Protein AF-A0A956MGK9-F1 (afdb_monomer_lite)

Sequence (188 aa):
VQITEQNGNPMPGISTSVTYVSGSGWLTPSLSSTSGPATLTLNASAAGLTPNTYTANVAILVPGATNTPRDVTVVMVVLAPPTLAVDDASKTFSATVGSGTTSQTANLSNLGSGGPIGGLSASTAYTGGGVTGWLTTSLSSTSTPSVITFTVDPATAGLVSGATYTARVTISGTGVSAVTVDISFQAQ

Secondary structure (DSSP, 8-state):
-EE--SS----B--EEEEEESSSSS-EEEEES-SBSSEEEEEEE--TT--SEEEEEEEEEE-TT-TT-SEEEEEEEEEPPPP-EEES-SEEEEEE-TTPPPEEEEEEEEE-SSSS--B--EEEEEEEESS--SSEEEEES-SBSSEEEEEEE-TT-TT--TT-EEEEEEEEE-TTS--EEEEEEEEE-

Foldseek 3Di:
DWDADPPPDKFAQKDKDKDWPDDDDQWDWDWPHRIPRIDIDIHGDCPPPDFDKTKMWMFIAIPPDPPGRDIDIDIDGDKFPWEKDKPAQEDEAEDAQPDAKDKDKIWIATPIRDDKFAQKDKDKDWDDDPFPDQWDWDWPHRIPRIMIMIMGDSPGPPDDAQDKTKMKMWIDTPPYDIGIHIYIYHHD

pLDDT: mean 95.22, std 5.55, range [67.0, 98.81]

Radius of gyration: 29.64 Å; chains: 1; bounding box: 66×24×77 Å

Structure (mmCIF, N/CA/C/O backbone):
data_AF-A0A956MGK9-F1
#
_entry.id   AF-A0A956MGK9-F1
#
loop_
_atom_site.group_PDB
_atom_site.id
_atom_site.type_symbol
_atom_site.label_atom_id
_atom_site.label_alt_id
_atom_site.label_comp_id
_atom_site.label_asym_id
_atom_site.label_entity_id
_atom_site.label_seq_id
_atom_site.pdbx_PDB_ins_code
_atom_site.Cartn_x
_atom_site.Cartn_y
_atom_site.Cartn_z
_atom_site.occupancy
_atom_site.B_iso_or_equiv
_atom_site.auth_seq_id
_atom_site.auth_comp_id
_atom_site.auth_asym_id
_atom_site.auth_atom_id
_atom_site.pdbx_PDB_model_num
ATOM 1 N N . VAL A 1 1 ? 23.314 8.479 -24.566 1.00 87.12 1 VAL A N 1
ATOM 2 C CA . VAL A 1 1 ? 24.737 8.082 -24.685 1.00 87.12 1 VAL A CA 1
ATOM 3 C C . VAL A 1 1 ? 25.342 8.824 -25.867 1.00 87.12 1 VAL A C 1
ATOM 5 O O . VAL A 1 1 ? 24.752 8.782 -26.938 1.00 87.12 1 VAL A O 1
ATOM 8 N N . GLN A 1 2 ? 26.443 9.553 -25.673 1.00 86.31 2 GLN A N 1
ATOM 9 C CA . GLN A 1 2 ? 27.150 10.233 -26.768 1.00 86.31 2 GLN A CA 1
ATOM 10 C C . GLN A 1 2 ? 28.102 9.252 -27.462 1.00 86.31 2 GLN A C 1
ATOM 12 O O . GLN A 1 2 ? 28.783 8.486 -26.782 1.00 86.31 2 GLN A O 1
ATOM 17 N N . ILE A 1 3 ? 28.138 9.278 -28.792 1.00 84.56 3 ILE A N 1
ATOM 18 C CA . ILE A 1 3 ? 29.021 8.466 -29.631 1.00 84.56 3 ILE A CA 1
ATOM 19 C C . ILE A 1 3 ? 29.917 9.432 -30.404 1.00 84.56 3 ILE A C 1
ATOM 21 O O . ILE A 1 3 ? 29.452 10.165 -31.281 1.00 84.56 3 ILE A O 1
ATOM 25 N N . THR A 1 4 ? 31.197 9.451 -30.049 1.00 82.88 4 THR A N 1
ATOM 26 C CA . THR A 1 4 ? 32.194 10.366 -30.605 1.00 82.88 4 THR A CA 1
ATOM 27 C C . THR A 1 4 ? 33.378 9.602 -31.178 1.00 82.88 4 THR A C 1
ATOM 29 O O . THR A 1 4 ? 33.738 8.527 -30.701 1.00 82.88 4 THR A O 1
ATOM 32 N N . GLU A 1 5 ? 33.994 10.198 -32.194 1.00 77.50 5 GLU A N 1
ATOM 33 C CA . GLU A 1 5 ? 35.268 9.755 -32.752 1.00 77.50 5 GLU A CA 1
ATOM 34 C C . GLU A 1 5 ? 36.426 10.549 -32.150 1.00 77.50 5 GLU A C 1
ATOM 36 O O . GLU A 1 5 ? 36.289 11.740 -31.870 1.00 77.50 5 GLU A O 1
ATOM 41 N N . GLN A 1 6 ? 37.579 9.898 -31.979 1.00 72.00 6 GLN A N 1
ATOM 42 C CA . GLN A 1 6 ? 38.790 10.550 -31.456 1.00 72.00 6 GLN A CA 1
ATOM 43 C C . GLN A 1 6 ? 39.677 11.135 -32.566 1.00 72.00 6 GLN A C 1
ATOM 45 O O . GLN A 1 6 ? 40.443 12.057 -32.306 1.00 72.00 6 GLN A O 1
ATOM 50 N N . ASN A 1 7 ? 39.547 10.638 -33.805 1.00 71.00 7 ASN A N 1
ATOM 51 C CA . ASN A 1 7 ? 40.501 10.905 -34.892 1.00 71.00 7 ASN A CA 1
ATOM 52 C C . ASN A 1 7 ? 39.947 11.804 -36.016 1.00 71.00 7 ASN A C 1
ATOM 54 O O . ASN A 1 7 ? 40.613 11.989 -37.030 1.00 71.00 7 ASN A O 1
ATOM 58 N N . GLY A 1 8 ? 38.724 12.333 -35.876 1.00 67.00 8 GLY A N 1
ATOM 59 C CA . GLY A 1 8 ? 38.110 13.247 -36.855 1.00 67.00 8 GLY A CA 1
ATOM 60 C C . GLY A 1 8 ? 37.656 12.610 -38.179 1.00 67.00 8 GLY A C 1
ATOM 61 O O . GLY A 1 8 ? 37.180 13.325 -39.058 1.00 67.00 8 GLY A O 1
ATOM 62 N N . ASN A 1 9 ? 37.769 11.286 -38.327 1.00 74.06 9 ASN A N 1
ATOM 63 C CA . ASN A 1 9 ? 37.309 10.568 -39.515 1.00 74.06 9 ASN A CA 1
ATOM 64 C C . ASN A 1 9 ? 35.781 10.372 -39.507 1.00 74.06 9 ASN A C 1
ATOM 66 O O . ASN A 1 9 ? 35.191 10.211 -38.435 1.00 74.06 9 ASN A O 1
ATOM 70 N N . PRO A 1 10 ? 35.128 10.321 -40.685 1.00 74.12 10 PRO A N 1
ATOM 71 C CA . PRO A 1 10 ? 33.729 9.925 -40.779 1.00 74.12 10 PRO A CA 1
ATOM 72 C C . PRO A 1 10 ? 33.525 8.514 -40.213 1.00 74.12 10 PRO A C 1
ATOM 74 O O . PRO A 1 10 ? 34.226 7.582 -40.600 1.00 74.12 10 PRO A O 1
ATOM 77 N N . MET A 1 11 ? 32.521 8.359 -39.350 1.00 84.06 11 MET A N 1
ATOM 78 C CA . MET A 1 11 ? 32.132 7.086 -38.733 1.00 84.06 11 MET A CA 1
ATOM 79 C C . MET A 1 11 ? 30.726 6.687 -39.211 1.00 84.06 11 MET A C 1
ATOM 81 O O . MET A 1 11 ? 29.757 6.915 -38.481 1.00 84.06 11 MET A O 1
ATOM 85 N N . PRO A 1 12 ? 30.568 6.202 -40.459 1.00 88.25 12 PRO A N 1
ATOM 86 C CA . PRO A 1 12 ? 29.272 5.811 -41.003 1.00 88.25 12 PRO A CA 1
ATOM 87 C C . PRO A 1 12 ? 28.840 4.423 -40.514 1.00 88.25 12 PRO A C 1
ATOM 89 O O . PRO A 1 12 ? 29.660 3.579 -40.164 1.00 88.25 12 PRO A O 1
ATOM 92 N N . GLY A 1 13 ? 27.536 4.155 -40.569 1.00 90.44 13 GLY A N 1
ATOM 93 C CA . GLY A 1 13 ? 26.984 2.821 -40.323 1.00 90.44 13 GLY A CA 1
ATOM 94 C C . GLY A 1 13 ? 26.802 2.474 -38.846 1.00 90.44 13 GLY A C 1
ATOM 95 O O . GLY A 1 13 ? 26.758 1.292 -38.506 1.00 90.44 13 GLY A O 1
ATOM 96 N N . ILE A 1 14 ? 26.678 3.481 -37.973 1.00 94.00 14 ILE A N 1
ATOM 97 C CA . ILE A 1 14 ? 26.312 3.251 -36.573 1.00 94.00 14 ILE A CA 1
ATOM 98 C C . ILE A 1 14 ? 24.960 2.538 -36.543 1.00 94.00 14 ILE A C 1
ATOM 100 O O . ILE A 1 14 ? 23.980 3.019 -37.115 1.00 94.00 14 ILE A O 1
ATOM 104 N N . SER A 1 15 ? 24.902 1.410 -35.847 1.00 94.88 15 SER A N 1
ATOM 105 C CA . SER A 1 15 ? 23.671 0.656 -35.632 1.00 94.88 15 SER A CA 1
ATOM 106 C C . SER A 1 15 ? 23.567 0.196 -34.184 1.00 94.88 15 SER A C 1
ATOM 108 O O . SER A 1 15 ? 24.557 0.157 -33.449 1.00 94.88 15 SER A O 1
ATOM 110 N N . THR A 1 16 ? 22.346 -0.117 -33.757 1.00 96.44 16 THR A N 1
ATOM 111 C CA . THR A 1 16 ? 22.083 -0.630 -32.412 1.00 96.44 16 THR A CA 1
ATOM 112 C C . THR A 1 16 ? 21.196 -1.856 -32.452 1.00 96.44 16 THR A C 1
ATOM 114 O O . THR A 1 16 ? 20.201 -1.867 -33.176 1.00 96.44 16 THR A O 1
ATOM 117 N N . SER A 1 17 ? 21.495 -2.836 -31.608 1.00 96.12 17 SER A N 1
ATOM 118 C CA . SER A 1 17 ? 20.629 -3.990 -31.362 1.00 96.12 17 SER A CA 1
ATOM 119 C C . SER A 1 17 ? 20.361 -4.146 -29.871 1.00 96.12 17 SER A C 1
ATOM 121 O O . SER A 1 17 ? 21.259 -3.940 -29.056 1.00 96.12 17 SER A O 1
ATOM 123 N N . VAL A 1 18 ? 19.133 -4.526 -29.518 1.00 97.88 18 VAL A N 1
ATOM 124 C CA . VAL A 1 18 ? 18.747 -4.816 -28.132 1.00 97.88 18 VAL A CA 1
ATOM 125 C C . VAL A 1 18 ? 18.720 -6.321 -27.920 1.00 97.88 18 VAL A C 1
ATOM 127 O O . VAL A 1 18 ? 18.009 -7.032 -28.628 1.00 97.88 18 VAL A O 1
ATOM 130 N N . THR A 1 19 ? 19.426 -6.785 -26.896 1.00 97.75 19 THR A N 1
ATOM 131 C CA . THR A 1 19 ? 19.324 -8.148 -26.376 1.00 97.75 19 THR A CA 1
ATOM 132 C C . THR A 1 19 ? 18.663 -8.089 -25.008 1.00 97.75 19 THR A C 1
ATOM 134 O O . THR A 1 19 ? 19.225 -7.538 -24.060 1.00 97.75 19 THR A O 1
ATOM 137 N N . TYR A 1 20 ? 17.460 -8.643 -24.894 1.00 97.62 20 TYR A N 1
ATOM 138 C CA . TYR A 1 20 ? 16.737 -8.697 -23.627 1.00 97.62 20 TYR A CA 1
ATOM 139 C C . TYR A 1 20 ? 17.251 -9.853 -22.770 1.00 97.62 20 TYR A C 1
ATOM 141 O O . TYR A 1 20 ? 17.258 -11.000 -23.208 1.00 97.62 20 TYR A O 1
ATOM 149 N N . VAL A 1 21 ? 17.665 -9.542 -21.543 1.00 97.56 21 VAL A N 1
ATOM 150 C CA . VAL A 1 21 ? 17.979 -10.544 -20.514 1.00 97.56 21 VAL A CA 1
ATOM 151 C C . VAL A 1 21 ? 16.692 -10.958 -19.798 1.00 97.56 21 VAL A C 1
ATOM 153 O O . VAL A 1 21 ? 16.506 -12.131 -19.488 1.00 97.56 21 VAL A O 1
ATOM 156 N N . SER A 1 22 ? 15.777 -10.008 -19.575 1.00 96.31 22 SER A N 1
ATOM 157 C CA . SER A 1 22 ? 14.432 -10.269 -19.056 1.00 96.31 22 SER A CA 1
ATOM 158 C C . SER A 1 22 ? 13.369 -9.375 -19.709 1.00 96.31 22 SER A C 1
ATOM 160 O O . SER A 1 22 ? 13.591 -8.197 -20.015 1.00 96.31 22 SER A O 1
ATOM 162 N N . GLY A 1 23 ? 12.185 -9.961 -19.919 1.00 94.69 23 GLY A N 1
ATOM 163 C CA . GLY A 1 23 ? 11.090 -9.347 -20.673 1.00 94.69 23 GLY A CA 1
ATOM 164 C C . GLY A 1 23 ? 11.409 -9.174 -22.160 1.00 94.69 23 GLY A C 1
ATOM 165 O O . GLY A 1 23 ? 12.336 -9.777 -22.691 1.00 94.69 23 GLY A O 1
ATOM 166 N N . SER A 1 24 ? 10.619 -8.349 -22.842 1.00 96.12 24 SER A N 1
ATOM 167 C CA . SER A 1 24 ? 10.816 -8.011 -24.254 1.00 96.12 24 SER A CA 1
ATOM 168 C C . SER A 1 24 ? 10.056 -6.736 -24.610 1.00 96.12 24 SER A C 1
ATOM 170 O O . SER A 1 24 ? 9.035 -6.443 -23.993 1.00 96.12 24 SER A O 1
ATOM 172 N N . GLY A 1 25 ? 10.522 -5.999 -25.618 1.00 95.44 25 GLY A N 1
ATOM 173 C CA . GLY A 1 25 ? 9.799 -4.865 -26.214 1.00 95.44 25 GLY A CA 1
ATOM 174 C C . GLY A 1 25 ? 9.702 -3.598 -25.355 1.00 95.44 25 GLY A C 1
ATOM 175 O O . GLY A 1 25 ? 9.164 -2.597 -25.815 1.00 95.44 25 GLY A O 1
ATOM 176 N N . TRP A 1 26 ? 10.234 -3.610 -24.133 1.00 97.81 26 TRP A N 1
ATOM 177 C CA . TRP A 1 26 ? 10.148 -2.477 -23.212 1.00 97.81 26 TRP A CA 1
ATOM 178 C C . TRP A 1 26 ? 11.196 -1.394 -23.461 1.00 97.81 26 TRP A C 1
ATOM 180 O O . TRP A 1 26 ? 11.084 -0.319 -22.882 1.00 97.81 26 TRP A O 1
ATOM 190 N N . LEU A 1 27 ? 12.202 -1.647 -24.305 1.00 98.38 27 LEU A N 1
ATOM 191 C CA . LEU A 1 27 ? 13.293 -0.720 -24.593 1.00 98.38 27 LEU A CA 1
ATOM 192 C C . LEU A 1 27 ? 13.401 -0.440 -26.093 1.00 98.38 27 LEU A C 1
ATOM 194 O O . LEU A 1 27 ? 13.611 -1.346 -26.896 1.00 98.38 27 LEU A O 1
ATOM 198 N N . THR A 1 28 ? 13.333 0.836 -26.462 1.00 97.25 28 THR A N 1
ATOM 199 C CA . THR A 1 28 ? 13.501 1.296 -27.845 1.00 97.25 28 THR A CA 1
ATOM 200 C C . THR A 1 28 ? 14.698 2.249 -27.949 1.00 97.25 28 THR A C 1
ATOM 202 O O . THR A 1 28 ? 14.614 3.392 -27.480 1.00 97.25 28 THR A O 1
ATOM 205 N N . PRO A 1 29 ? 15.827 1.814 -28.540 1.00 96.81 29 PRO A N 1
ATOM 206 C CA . PRO A 1 29 ? 16.945 2.692 -28.860 1.00 96.81 29 PRO A CA 1
ATOM 207 C C . PRO A 1 29 ? 16.645 3.531 -30.107 1.00 96.81 29 PRO A C 1
ATOM 209 O O . PRO A 1 29 ? 15.986 3.081 -31.040 1.00 96.81 29 PRO A O 1
ATOM 212 N N . SER A 1 30 ? 17.166 4.752 -30.137 1.00 96.38 30 SER A N 1
ATOM 213 C CA . SER A 1 30 ? 17.093 5.652 -31.290 1.00 96.38 30 SER A CA 1
ATOM 214 C C . SER A 1 30 ? 18.400 6.421 -31.430 1.00 96.38 30 SER A C 1
ATOM 216 O O . SER A 1 30 ? 18.945 6.914 -30.443 1.00 96.38 30 SER A O 1
ATOM 218 N N . LEU A 1 31 ? 18.921 6.504 -32.651 1.00 95.62 31 LEU A N 1
ATOM 219 C CA . LEU A 1 31 ? 20.121 7.270 -32.967 1.00 95.62 31 LEU A CA 1
ATOM 220 C C . LEU A 1 31 ? 19.723 8.608 -33.590 1.00 95.62 31 LEU A C 1
ATOM 222 O O . LEU A 1 31 ? 18.863 8.648 -34.466 1.00 95.62 31 LEU A O 1
ATOM 226 N N . SER A 1 32 ? 20.382 9.694 -33.187 1.00 95.25 32 SER A N 1
ATOM 227 C CA . SER A 1 32 ? 20.203 11.008 -33.823 1.00 95.25 32 SER A CA 1
ATOM 228 C C . SER A 1 32 ? 20.738 11.052 -35.260 1.00 95.25 32 SER A C 1
ATOM 230 O O . SER A 1 32 ? 20.363 11.925 -36.033 1.00 95.25 32 SER A O 1
ATOM 232 N N . SER A 1 33 ? 21.660 10.146 -35.593 1.00 91.25 33 SER A N 1
ATOM 233 C CA . SER A 1 33 ? 22.315 9.996 -36.893 1.00 91.25 33 SER A CA 1
ATOM 234 C C . SER A 1 33 ? 22.946 8.602 -36.971 1.00 91.25 33 SER A C 1
ATOM 236 O O . SER A 1 33 ? 23.405 8.076 -35.958 1.00 91.25 33 SER A O 1
ATOM 238 N N . THR A 1 34 ? 23.020 8.014 -38.166 1.00 92.06 34 THR A N 1
ATOM 239 C CA . THR A 1 34 ? 23.784 6.777 -38.430 1.00 92.06 34 THR A CA 1
ATOM 240 C C . THR A 1 34 ? 25.254 7.048 -38.772 1.00 92.06 34 THR A C 1
ATOM 242 O O . THR A 1 34 ? 25.983 6.124 -39.128 1.00 92.06 34 THR A O 1
ATOM 245 N N . SER A 1 35 ? 25.685 8.308 -38.677 1.00 90.00 35 SER A N 1
ATOM 246 C CA . SER A 1 35 ? 27.063 8.763 -38.873 1.00 90.00 35 SER A CA 1
ATOM 247 C C . SER A 1 35 ? 27.521 9.623 -37.697 1.00 90.00 35 SER A C 1
ATOM 249 O O . SER A 1 35 ? 26.767 10.478 -37.228 1.00 90.00 35 SER A O 1
ATOM 251 N N . GLY A 1 36 ? 28.747 9.394 -37.225 1.00 85.88 36 GLY A N 1
ATOM 252 C CA . GLY A 1 36 ? 29.313 10.090 -36.069 1.00 85.88 36 GLY A CA 1
ATOM 253 C C . GLY A 1 36 ? 29.684 11.556 -36.341 1.00 85.88 36 GLY A C 1
ATOM 254 O O . GLY A 1 36 ? 30.071 11.872 -37.467 1.00 85.88 36 GLY A O 1
ATOM 255 N N . PRO A 1 37 ? 29.634 12.435 -35.320 1.00 88.94 37 PRO A N 1
ATOM 256 C CA . PRO A 1 37 ? 29.168 12.168 -33.957 1.00 88.94 37 PRO A CA 1
ATOM 257 C C . PRO A 1 37 ? 27.642 11.986 -33.887 1.00 88.94 37 PRO A C 1
ATOM 259 O O . PRO A 1 37 ? 26.887 12.666 -34.579 1.00 88.94 37 PRO A O 1
ATOM 262 N N . ALA A 1 38 ? 27.184 11.068 -33.033 1.00 91.94 38 ALA A N 1
ATOM 263 C CA . ALA A 1 38 ? 25.767 10.740 -32.879 1.00 91.94 38 ALA A CA 1
ATOM 264 C C . ALA A 1 38 ? 25.384 10.568 -31.406 1.00 91.94 38 ALA A C 1
ATOM 266 O O . ALA A 1 38 ? 26.204 10.220 -30.562 1.00 91.94 38 ALA A O 1
ATOM 267 N N . THR A 1 39 ? 24.109 10.780 -31.091 1.00 93.50 39 THR A N 1
ATOM 268 C CA . THR A 1 39 ? 23.541 10.505 -29.769 1.00 93.50 39 THR A CA 1
ATOM 269 C C . THR A 1 39 ? 22.622 9.294 -29.852 1.00 93.50 39 THR A C 1
ATOM 271 O O . THR A 1 39 ? 21.713 9.265 -30.676 1.00 93.50 39 THR A O 1
ATOM 274 N N . LEU A 1 40 ? 22.831 8.318 -28.969 1.00 95.56 40 LEU A N 1
ATOM 275 C CA . LEU A 1 40 ? 21.887 7.238 -28.694 1.00 95.56 40 LEU A CA 1
ATOM 276 C C . LEU A 1 40 ? 20.947 7.648 -27.555 1.00 95.56 40 LEU A C 1
ATOM 278 O O . LEU A 1 40 ? 21.393 7.859 -26.420 1.00 95.56 40 LEU A O 1
ATOM 282 N N . THR A 1 41 ? 19.654 7.701 -27.847 1.00 97.38 41 THR A N 1
ATOM 283 C CA . THR A 1 41 ? 18.566 7.905 -26.887 1.00 97.38 41 THR A CA 1
ATOM 284 C C . THR A 1 41 ? 17.864 6.576 -26.629 1.00 97.38 41 THR A C 1
ATOM 286 O O . THR A 1 41 ? 17.500 5.864 -27.565 1.00 97.38 41 THR A O 1
ATOM 289 N N . LEU A 1 42 ? 17.681 6.240 -25.354 1.00 97.25 42 LEU A N 1
ATOM 290 C CA . LEU A 1 42 ? 17.061 5.001 -24.894 1.00 97.25 42 LEU A CA 1
ATOM 291 C C . LEU A 1 42 ? 15.695 5.326 -24.291 1.00 97.25 42 LEU A C 1
ATOM 293 O O . LEU A 1 42 ? 15.625 6.055 -23.305 1.00 97.25 42 LEU A O 1
ATOM 297 N N . ASN A 1 43 ? 14.627 4.791 -24.877 1.00 97.06 43 ASN A N 1
ATOM 298 C CA . ASN A 1 43 ? 13.261 5.013 -24.411 1.00 97.06 43 ASN A CA 1
ATOM 299 C C . ASN A 1 43 ? 12.724 3.719 -23.799 1.00 97.06 43 ASN A C 1
ATOM 301 O O . ASN A 1 43 ? 12.573 2.725 -24.510 1.00 97.06 43 ASN A O 1
ATOM 305 N N . ALA A 1 44 ? 12.460 3.730 -22.494 1.00 97.50 44 ALA A N 1
ATOM 306 C CA . ALA A 1 44 ? 11.908 2.590 -21.772 1.00 97.50 44 ALA A CA 1
ATOM 307 C C . ALA A 1 44 ? 10.403 2.776 -21.508 1.00 97.50 44 ALA A C 1
ATOM 309 O O . ALA A 1 44 ? 9.960 3.885 -21.212 1.00 97.50 44 ALA A O 1
ATOM 310 N N . SER A 1 45 ? 9.623 1.698 -21.591 1.00 97.06 45 SER A N 1
ATOM 311 C CA . SER A 1 45 ? 8.186 1.679 -21.304 1.00 97.06 45 SER A CA 1
ATOM 312 C C . SER A 1 45 ? 7.836 0.522 -20.374 1.00 97.06 45 SER A C 1
ATOM 314 O O . SER A 1 45 ? 8.131 -0.632 -20.671 1.00 97.06 45 SER A O 1
ATOM 316 N N . ALA A 1 46 ? 7.154 0.828 -19.270 1.00 95.88 46 ALA A N 1
ATOM 317 C CA . ALA A 1 46 ? 6.622 -0.171 -18.342 1.00 95.88 46 ALA A CA 1
ATOM 318 C C . ALA A 1 46 ? 5.228 -0.695 -18.750 1.00 95.88 46 ALA A C 1
ATOM 320 O O . ALA A 1 46 ? 4.644 -1.514 -18.044 1.00 95.88 46 ALA A O 1
ATOM 321 N N . ALA A 1 47 ? 4.660 -0.209 -19.861 1.00 94.56 47 ALA A N 1
ATOM 322 C CA . ALA A 1 47 ? 3.305 -0.562 -20.270 1.00 94.56 47 ALA A CA 1
ATOM 323 C C . ALA A 1 47 ? 3.172 -2.073 -20.528 1.00 94.56 47 ALA A C 1
ATOM 325 O O . ALA A 1 47 ? 3.932 -2.651 -21.302 1.00 94.56 47 ALA A O 1
ATOM 326 N N . GLY A 1 48 ? 2.196 -2.707 -19.873 1.00 92.31 48 GLY A N 1
ATOM 327 C CA . GLY A 1 48 ? 1.945 -4.148 -19.992 1.00 92.31 48 GLY A CA 1
ATOM 328 C C . GLY A 1 48 ? 2.949 -5.041 -19.257 1.00 92.31 48 GLY A C 1
ATOM 329 O O . GLY A 1 48 ? 2.814 -6.261 -19.311 1.00 92.31 48 GLY A O 1
ATOM 330 N N . LEU A 1 49 ? 3.931 -4.467 -18.555 1.00 95.75 49 LEU A N 1
ATOM 331 C CA . LEU A 1 49 ? 4.865 -5.226 -17.734 1.00 95.75 49 LEU A CA 1
ATOM 332 C C . LEU A 1 49 ? 4.344 -5.393 -16.309 1.00 95.75 49 LEU A C 1
ATOM 334 O O . LEU A 1 49 ? 3.798 -4.474 -15.701 1.00 95.75 49 LEU A O 1
ATOM 338 N N . THR A 1 50 ? 4.551 -6.585 -15.765 1.00 95.06 50 THR A N 1
ATOM 339 C CA . THR A 1 50 ? 4.301 -6.877 -14.355 1.00 95.06 50 THR A CA 1
ATOM 340 C C . THR A 1 50 ? 5.439 -6.341 -13.484 1.00 95.06 50 THR A C 1
ATOM 342 O O . THR A 1 50 ? 6.558 -6.199 -13.974 1.00 95.06 50 THR A O 1
ATOM 345 N N . PRO A 1 51 ? 5.217 -6.107 -12.184 1.00 94.88 51 PRO A N 1
ATOM 346 C CA . PRO A 1 51 ? 6.282 -5.716 -11.265 1.00 94.88 51 PRO A CA 1
ATOM 347 C C . PRO A 1 51 ? 7.471 -6.686 -11.285 1.00 94.88 51 PRO A C 1
ATOM 349 O O . PRO A 1 51 ? 7.315 -7.859 -10.950 1.00 94.88 51 PRO A O 1
ATOM 352 N N . ASN A 1 52 ? 8.640 -6.207 -11.717 1.00 95.69 52 ASN A N 1
ATOM 353 C CA . ASN A 1 52 ? 9.896 -6.958 -11.766 1.00 95.69 52 ASN A CA 1
ATOM 354 C C . ASN A 1 52 ? 11.074 -6.038 -12.141 1.00 95.69 52 ASN A C 1
ATOM 356 O O . ASN A 1 52 ? 10.887 -4.893 -12.559 1.00 95.69 52 ASN A O 1
ATOM 360 N N . THR A 1 53 ? 12.290 -6.573 -12.062 1.00 96.44 53 THR A N 1
ATOM 361 C CA . THR A 1 53 ? 13.490 -5.976 -12.649 1.00 96.44 53 THR A CA 1
ATOM 362 C C . THR A 1 53 ? 13.697 -6.503 -14.068 1.00 96.44 53 THR A C 1
ATOM 364 O O . THR A 1 53 ? 13.861 -7.702 -14.308 1.00 96.44 53 THR A O 1
ATOM 367 N N . TYR A 1 54 ? 13.715 -5.578 -15.018 1.00 98.12 54 TYR A N 1
ATOM 368 C CA . TYR A 1 54 ? 13.908 -5.820 -16.437 1.00 98.12 54 TYR A CA 1
ATOM 369 C C . TYR A 1 54 ? 15.299 -5.366 -16.866 1.00 98.12 54 TYR A C 1
ATOM 371 O O . TYR A 1 54 ? 15.666 -4.211 -16.658 1.00 98.12 54 TYR A O 1
ATOM 379 N N . THR A 1 55 ? 16.063 -6.265 -17.482 1.00 98.25 55 THR A N 1
ATOM 380 C CA . THR A 1 55 ? 17.435 -5.992 -17.921 1.00 98.25 55 THR A CA 1
ATOM 381 C C . THR A 1 55 ? 17.568 -6.236 -19.418 1.00 98.25 55 THR A C 1
ATOM 383 O O . THR A 1 55 ? 17.088 -7.241 -19.946 1.00 98.25 55 THR A O 1
ATOM 386 N N . ALA A 1 56 ? 18.223 -5.313 -20.114 1.00 98.25 56 ALA A N 1
ATOM 387 C CA . ALA A 1 56 ? 18.554 -5.433 -21.527 1.00 98.25 56 ALA A CA 1
ATOM 388 C C . ALA A 1 56 ? 19.952 -4.876 -21.792 1.00 98.25 56 ALA A C 1
ATOM 390 O O . ALA A 1 56 ? 20.401 -3.952 -21.118 1.00 98.25 56 ALA A O 1
ATOM 391 N N . ASN A 1 57 ? 20.623 -5.422 -22.797 1.00 97.88 57 ASN A N 1
ATOM 392 C CA . ASN A 1 57 ? 21.894 -4.917 -23.292 1.00 97.88 57 ASN A CA 1
ATOM 393 C C . ASN A 1 57 ? 21.674 -4.300 -24.670 1.00 97.88 57 ASN A C 1
ATOM 395 O O . ASN A 1 57 ? 21.072 -4.924 -25.544 1.00 97.88 57 ASN A O 1
ATOM 399 N N . VAL A 1 58 ? 22.150 -3.074 -24.859 1.00 97.69 58 VAL A N 1
ATOM 400 C CA . VAL A 1 58 ? 22.148 -2.397 -26.155 1.00 97.69 58 VAL A CA 1
ATOM 401 C C . VAL A 1 58 ? 23.560 -2.429 -26.706 1.00 97.69 58 VAL A C 1
ATOM 403 O O . VAL A 1 58 ? 24.433 -1.732 -26.193 1.00 97.69 58 VAL A O 1
ATOM 406 N N . ALA A 1 59 ? 23.768 -3.225 -27.749 1.00 96.81 59 ALA A N 1
ATOM 407 C CA . ALA A 1 59 ? 25.031 -3.264 -28.467 1.00 96.81 59 ALA A CA 1
ATOM 408 C C . ALA A 1 59 ? 25.072 -2.108 -29.468 1.00 96.81 59 ALA A C 1
ATOM 410 O O . ALA A 1 59 ? 24.167 -1.960 -30.292 1.00 96.81 59 ALA A O 1
ATOM 411 N N . ILE A 1 60 ? 26.117 -1.288 -29.390 1.00 95.62 60 ILE A N 1
ATOM 412 C CA . ILE A 1 60 ? 26.404 -0.199 -30.323 1.00 95.62 60 ILE A CA 1
ATOM 413 C C . ILE A 1 60 ? 27.485 -0.687 -31.280 1.00 95.62 60 ILE A C 1
ATOM 415 O O . ILE A 1 60 ? 28.640 -0.870 -30.879 1.00 95.62 60 ILE A O 1
ATOM 419 N N . LEU A 1 61 ? 27.106 -0.890 -32.539 1.00 94.75 61 LEU A N 1
ATOM 420 C CA . LEU A 1 61 ? 28.008 -1.350 -33.582 1.00 94.75 61 LEU A CA 1
ATOM 421 C C . LEU A 1 61 ? 28.447 -0.178 -34.461 1.00 94.75 61 LEU A C 1
ATOM 423 O O . LEU A 1 61 ? 27.621 0.604 -34.932 1.00 94.75 61 LEU A O 1
ATOM 427 N N . VAL A 1 62 ? 29.753 -0.080 -34.684 1.00 91.56 62 VAL A N 1
ATOM 428 C CA . VAL A 1 62 ? 30.402 0.959 -35.481 1.00 91.56 62 VAL A CA 1
ATOM 429 C C . VAL A 1 62 ? 31.407 0.291 -36.422 1.00 91.56 62 VAL A C 1
ATOM 431 O O . VAL A 1 62 ? 32.481 -0.112 -35.976 1.00 91.56 62 VAL A O 1
ATOM 434 N N . PRO A 1 63 ? 31.097 0.157 -37.720 1.00 89.62 63 PRO A N 1
ATOM 435 C CA . PRO A 1 63 ? 32.011 -0.446 -38.683 1.00 89.62 63 PRO A CA 1
ATOM 436 C C . PRO A 1 63 ? 33.383 0.240 -38.697 1.00 89.62 63 PRO A C 1
ATOM 438 O O . PRO A 1 63 ? 33.480 1.460 -38.788 1.00 89.62 63 PRO A O 1
ATOM 441 N N . GLY A 1 64 ? 34.455 -0.551 -38.617 1.00 82.62 64 GLY A N 1
ATOM 442 C CA . GLY A 1 64 ? 35.833 -0.049 -38.658 1.00 82.62 64 GLY A CA 1
ATOM 443 C C . GLY A 1 64 ? 36.369 0.517 -37.337 1.00 82.62 64 GLY A C 1
ATOM 444 O O . GLY A 1 64 ? 37.569 0.775 -37.251 1.00 82.62 64 GLY A O 1
ATOM 445 N N . ALA A 1 65 ? 35.542 0.653 -36.294 1.00 85.00 65 ALA A N 1
ATOM 446 C CA . ALA A 1 65 ? 36.020 1.011 -34.962 1.00 85.00 65 ALA A CA 1
ATOM 447 C C . ALA A 1 65 ? 36.592 -0.216 -34.235 1.00 85.00 65 ALA A C 1
ATOM 449 O O . ALA A 1 65 ? 35.991 -1.287 -34.211 1.00 85.00 65 ALA A O 1
ATOM 450 N N . THR A 1 66 ? 37.743 -0.060 -33.581 1.00 84.44 66 THR A N 1
ATOM 451 C CA . THR A 1 66 ? 38.420 -1.152 -32.852 1.00 84.44 66 THR A CA 1
ATOM 452 C C . THR A 1 66 ? 37.733 -1.541 -31.545 1.00 84.44 66 THR A C 1
ATOM 454 O O . THR A 1 66 ? 38.006 -2.601 -30.994 1.00 84.44 66 THR A O 1
ATOM 457 N N . ASN A 1 67 ? 36.850 -0.689 -31.030 1.00 83.75 67 ASN A N 1
ATOM 458 C CA . ASN A 1 67 ? 36.185 -0.859 -29.742 1.00 83.75 67 ASN A CA 1
ATOM 459 C C . ASN A 1 67 ? 34.708 -1.262 -29.888 1.00 83.75 67 ASN A C 1
ATOM 461 O O . ASN A 1 67 ? 33.907 -0.920 -29.024 1.00 83.75 67 ASN A O 1
ATOM 465 N N . THR A 1 68 ? 34.348 -1.942 -30.981 1.00 89.12 68 THR A N 1
ATOM 466 C CA . THR A 1 68 ? 32.972 -2.323 -31.317 1.00 89.12 68 THR A CA 1
ATOM 467 C C . THR A 1 68 ? 32.758 -3.850 -31.241 1.00 89.12 68 THR A C 1
ATOM 469 O O . THR A 1 68 ? 33.667 -4.591 -31.621 1.00 89.12 68 THR A O 1
ATOM 472 N N . PRO A 1 69 ? 31.583 -4.347 -30.802 1.00 90.50 69 PRO A N 1
ATOM 473 C CA . PRO A 1 69 ? 30.468 -3.594 -30.226 1.00 90.50 69 PRO A CA 1
ATOM 474 C C . PRO A 1 69 ? 30.801 -3.016 -28.842 1.00 90.50 69 PRO A C 1
ATOM 476 O O . PRO A 1 69 ? 31.593 -3.580 -28.090 1.00 90.50 69 PRO A O 1
ATOM 479 N N . ARG A 1 70 ? 30.173 -1.884 -28.500 1.00 92.56 70 ARG A N 1
ATOM 480 C CA . ARG A 1 70 ? 30.108 -1.398 -27.114 1.00 92.56 70 ARG A CA 1
ATOM 481 C C . ARG A 1 70 ? 28.737 -1.686 -26.542 1.00 92.56 70 ARG A C 1
ATOM 483 O O . ARG A 1 70 ? 27.746 -1.200 -27.083 1.00 92.56 70 ARG A O 1
ATOM 490 N N . ASP A 1 71 ? 28.698 -2.402 -25.430 1.00 93.94 71 ASP A N 1
ATOM 491 C CA . ASP A 1 71 ? 27.448 -2.712 -24.752 1.00 93.94 71 ASP A CA 1
ATOM 492 C C . ASP A 1 71 ? 27.078 -1.646 -23.722 1.00 93.94 71 ASP A C 1
ATOM 494 O O . ASP A 1 71 ? 27.906 -1.165 -22.946 1.00 93.94 71 ASP A O 1
ATOM 498 N N . VAL A 1 72 ? 25.795 -1.298 -23.705 1.00 96.00 72 VAL A N 1
ATOM 499 C CA . VAL A 1 72 ? 25.162 -0.481 -22.671 1.00 96.00 72 VAL A CA 1
ATOM 500 C C . VAL A 1 72 ? 24.121 -1.341 -21.970 1.00 96.00 72 VAL A C 1
ATOM 502 O O . VAL A 1 72 ? 23.100 -1.691 -22.564 1.00 96.00 72 VAL A O 1
ATOM 505 N N . THR A 1 73 ? 24.360 -1.673 -20.704 1.00 97.38 73 THR A N 1
ATOM 506 C CA . THR A 1 73 ? 23.367 -2.366 -19.878 1.00 97.38 73 THR A CA 1
ATOM 507 C C . THR A 1 73 ? 22.324 -1.376 -19.378 1.00 97.38 73 THR A C 1
ATOM 509 O O . THR A 1 73 ? 22.648 -0.335 -18.806 1.00 97.38 73 THR A O 1
ATOM 512 N N . VAL A 1 74 ? 21.058 -1.717 -19.584 1.00 98.06 74 VAL A N 1
ATOM 513 C CA . VAL A 1 74 ? 19.893 -0.949 -19.158 1.00 98.06 74 VAL A CA 1
ATOM 514 C C . VAL A 1 74 ? 19.106 -1.793 -18.171 1.00 98.06 74 VAL A C 1
ATOM 516 O O . VAL A 1 74 ? 18.754 -2.933 -18.471 1.00 98.06 74 VAL A O 1
ATOM 519 N N . VAL A 1 75 ? 18.817 -1.215 -17.008 1.00 97.81 75 VAL A N 1
ATOM 520 C CA . VAL A 1 75 ? 17.989 -1.827 -15.969 1.00 97.81 75 VAL A CA 1
ATOM 521 C C . VAL A 1 75 ? 16.775 -0.938 -15.740 1.00 97.81 75 VAL A C 1
ATOM 523 O O . VAL A 1 75 ? 16.916 0.253 -15.467 1.00 97.81 75 VAL A O 1
ATOM 526 N N . MET A 1 76 ? 15.586 -1.518 -15.846 1.00 97.44 76 MET A N 1
ATOM 527 C CA . MET A 1 76 ? 14.320 -0.883 -15.508 1.00 97.44 76 MET A CA 1
ATOM 528 C C . MET A 1 76 ? 13.659 -1.663 -14.378 1.00 97.44 76 MET A C 1
ATOM 530 O O . MET A 1 76 ? 13.522 -2.879 -14.453 1.00 97.44 76 MET A O 1
ATOM 534 N N . VAL A 1 77 ? 13.212 -0.962 -13.342 1.00 96.38 77 VAL A N 1
ATOM 535 C CA . VAL A 1 77 ? 12.487 -1.572 -12.224 1.00 96.38 77 VAL A CA 1
ATOM 536 C C . VAL A 1 77 ? 11.023 -1.164 -12.320 1.00 96.38 77 VAL A C 1
ATOM 538 O O . VAL A 1 77 ? 10.699 0.019 -12.251 1.00 96.38 77 VAL A O 1
ATOM 541 N N . VAL A 1 78 ? 10.140 -2.146 -12.482 1.00 96.44 78 VAL A N 1
ATOM 542 C CA . VAL A 1 78 ? 8.687 -1.957 -12.434 1.00 96.44 78 VAL A CA 1
ATOM 543 C C . VAL A 1 78 ? 8.221 -2.304 -11.027 1.00 96.44 78 VAL A C 1
ATOM 545 O O . VAL A 1 78 ? 8.432 -3.420 -10.551 1.00 96.44 78 VAL A O 1
ATOM 548 N N . LEU A 1 79 ? 7.607 -1.339 -10.348 1.00 94.69 79 LEU A N 1
ATOM 549 C CA . LEU A 1 79 ? 7.172 -1.484 -8.961 1.00 94.69 79 LEU A CA 1
ATOM 550 C C . LEU A 1 79 ? 5.735 -2.003 -8.895 1.00 94.69 79 LEU A C 1
ATOM 552 O O . LEU A 1 79 ? 4.900 -1.675 -9.738 1.00 94.69 79 LEU A O 1
ATOM 556 N N . ALA A 1 80 ? 5.440 -2.799 -7.872 1.00 93.81 80 ALA A N 1
ATOM 557 C CA . ALA A 1 80 ? 4.085 -3.211 -7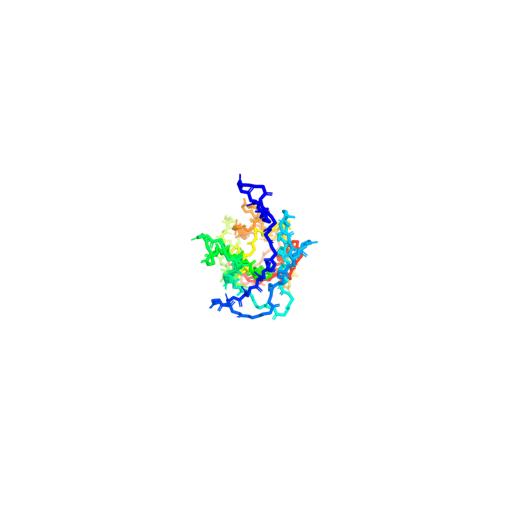.560 1.00 93.81 80 ALA A CA 1
ATOM 558 C C . ALA A 1 80 ? 3.324 -2.027 -6.958 1.00 93.81 80 ALA A C 1
ATOM 560 O O . ALA A 1 80 ? 3.900 -1.285 -6.150 1.00 93.81 80 ALA A O 1
ATOM 561 N N . PRO A 1 81 ? 2.047 -1.841 -7.340 1.00 92.12 81 PRO A N 1
ATOM 562 C CA . PRO A 1 81 ? 1.238 -0.761 -6.804 1.00 92.12 81 PRO A CA 1
ATOM 563 C C . PRO A 1 81 ? 1.139 -0.879 -5.276 1.00 92.12 81 PRO A C 1
ATOM 565 O O . PRO A 1 81 ? 1.122 -1.994 -4.741 1.00 92.12 81 PRO A O 1
ATOM 568 N N . PRO A 1 82 ? 1.085 0.254 -4.557 1.00 95.56 82 PRO A N 1
ATOM 569 C CA . PRO A 1 82 ? 0.979 0.234 -3.109 1.00 95.56 82 PRO A CA 1
ATOM 570 C C . PRO A 1 82 ? -0.307 -0.479 -2.680 1.00 95.56 82 PRO A C 1
ATOM 572 O O . PRO A 1 82 ? -1.374 -0.261 -3.248 1.00 95.56 82 PRO A O 1
ATOM 575 N N . THR A 1 83 ? -0.195 -1.340 -1.675 1.00 97.25 83 THR A N 1
ATOM 576 C CA . THR A 1 83 ? -1.309 -2.118 -1.126 1.00 97.25 83 THR A CA 1
ATOM 577 C C . THR A 1 83 ? -1.205 -2.090 0.389 1.00 97.25 83 THR A C 1
ATOM 579 O O . THR A 1 83 ? -0.254 -2.635 0.947 1.00 97.25 83 THR A O 1
ATOM 582 N N . LEU A 1 84 ? -2.155 -1.429 1.053 1.00 98.44 84 LEU A N 1
ATOM 583 C CA . LEU A 1 84 ? -2.203 -1.385 2.511 1.00 98.44 84 LEU A CA 1
ATOM 584 C C . LEU A 1 84 ? -2.641 -2.746 3.048 1.00 98.44 84 LEU A C 1
ATOM 586 O O . LEU A 1 84 ? -3.640 -3.299 2.594 1.00 98.44 84 LEU A O 1
ATOM 590 N N . ALA A 1 85 ? -1.913 -3.256 4.031 1.00 98.31 85 ALA A N 1
ATOM 591 C CA . ALA A 1 85 ? -2.263 -4.470 4.744 1.00 98.31 85 ALA A CA 1
ATOM 592 C C . ALA A 1 85 ? -2.191 -4.255 6.251 1.00 98.31 85 ALA A C 1
ATOM 594 O O . ALA A 1 85 ? -1.369 -3.478 6.739 1.00 98.31 85 ALA A O 1
ATOM 595 N N . VAL A 1 86 ? -3.040 -4.991 6.960 1.00 98.50 86 VAL A N 1
ATOM 596 C CA . VAL A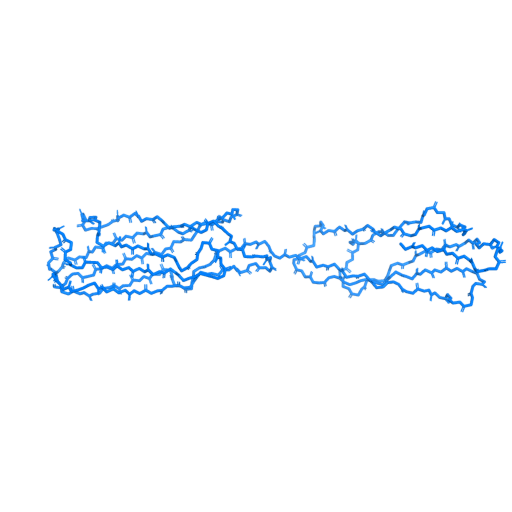 1 86 ? -2.986 -5.187 8.407 1.00 98.50 86 VAL A CA 1
ATOM 597 C C . VAL A 1 86 ? -2.721 -6.668 8.666 1.00 98.50 86 VAL A C 1
ATOM 599 O O . VAL A 1 86 ? -3.280 -7.514 7.971 1.00 98.50 86 VAL A O 1
ATOM 602 N N . ASP A 1 87 ? -1.833 -6.984 9.603 1.00 98.12 87 ASP A N 1
ATOM 603 C CA . ASP A 1 87 ? -1.450 -8.370 9.907 1.00 98.12 87 ASP A CA 1
ATOM 604 C C . ASP A 1 87 ? -2.535 -9.160 10.654 1.00 98.12 87 ASP A C 1
ATOM 606 O O . ASP A 1 87 ? -2.613 -10.379 10.512 1.00 98.12 87 ASP A O 1
ATOM 610 N N . ASP A 1 88 ? -3.395 -8.470 11.402 1.00 96.81 88 ASP A N 1
ATOM 611 C CA . ASP A 1 88 ? -4.530 -9.052 12.108 1.00 96.81 88 ASP A CA 1
ATOM 612 C C . ASP A 1 88 ? -5.789 -8.188 11.948 1.00 96.81 88 ASP A C 1
ATOM 614 O O . ASP A 1 88 ? -5.867 -7.056 12.436 1.00 96.81 88 ASP A O 1
ATOM 618 N N . ALA A 1 89 ? -6.783 -8.740 11.251 1.00 97.44 89 ALA A N 1
ATOM 619 C CA . ALA A 1 89 ? -8.044 -8.074 10.938 1.00 97.44 89 ALA A CA 1
ATOM 620 C C . ALA A 1 89 ? -9.104 -8.212 12.048 1.00 97.44 89 ALA A C 1
ATOM 622 O O . ALA A 1 89 ? -10.234 -7.752 11.869 1.00 97.44 89 ALA A O 1
ATOM 623 N N . SER A 1 90 ? -8.772 -8.817 13.193 1.00 98.25 90 SER A N 1
ATOM 624 C CA . SER A 1 90 ? -9.694 -8.916 14.326 1.00 98.25 90 SER A CA 1
ATOM 625 C C . SER A 1 90 ? -8.990 -8.806 15.673 1.00 98.25 90 SER A C 1
ATOM 627 O O . SER A 1 90 ? -7.918 -9.363 15.856 1.00 98.25 90 SER A O 1
ATOM 629 N N . LYS A 1 91 ? -9.596 -8.139 16.658 1.00 98.56 91 LYS A N 1
ATOM 630 C CA . LYS A 1 91 ? -9.092 -8.131 18.041 1.00 98.56 91 LYS A CA 1
ATOM 631 C C . LYS A 1 91 ? -10.209 -8.416 19.027 1.00 98.56 91 LYS A C 1
ATOM 633 O O . LYS A 1 91 ? -11.312 -7.882 18.915 1.00 98.56 91 LYS A O 1
ATOM 638 N N . THR A 1 92 ? -9.899 -9.222 20.033 1.00 98.56 92 THR A N 1
ATOM 639 C CA . THR A 1 92 ? -10.826 -9.563 21.112 1.00 98.56 92 THR A CA 1
ATOM 640 C C . THR A 1 92 ? -10.262 -9.117 22.448 1.00 98.56 92 THR A C 1
ATOM 642 O O . THR A 1 92 ? -9.152 -9.503 22.811 1.00 98.56 92 THR A O 1
ATOM 645 N N . PHE A 1 93 ? -11.041 -8.347 23.193 1.00 98.56 93 PHE A N 1
ATOM 646 C CA . PHE A 1 93 ? -10.721 -7.866 24.528 1.00 98.56 93 PHE A CA 1
ATOM 647 C C . PHE A 1 93 ? -11.670 -8.480 25.554 1.00 98.56 93 PHE A C 1
ATOM 649 O O . PHE A 1 93 ? -12.854 -8.672 25.281 1.00 98.56 93 PHE A O 1
ATOM 656 N N . SER A 1 94 ? -11.160 -8.716 26.757 1.00 97.94 94 SER A N 1
ATOM 657 C CA . SER A 1 94 ? -11.946 -9.111 27.926 1.00 97.94 94 SER A CA 1
ATOM 658 C C . SER A 1 94 ? -11.411 -8.376 29.148 1.00 97.94 94 SER A C 1
ATOM 660 O O . SER A 1 94 ? -10.208 -8.437 29.412 1.00 97.94 94 SER A O 1
ATOM 662 N N . ALA A 1 95 ? -12.278 -7.674 29.871 1.00 97.75 95 ALA A N 1
ATOM 663 C CA . ALA A 1 95 ? -11.902 -6.930 31.069 1.00 97.75 95 ALA A CA 1
ATOM 664 C C . ALA A 1 95 ? -13.119 -6.680 31.964 1.00 97.75 95 ALA A C 1
ATOM 666 O O . ALA A 1 95 ? -14.246 -6.587 31.474 1.00 97.75 95 ALA A O 1
ATOM 667 N N . THR A 1 96 ? -12.876 -6.555 33.267 1.00 98.12 96 THR A N 1
ATOM 668 C CA . THR A 1 96 ? -13.915 -6.238 34.251 1.00 98.12 96 THR A CA 1
ATOM 669 C C . THR A 1 96 ? -14.361 -4.784 34.115 1.00 98.12 96 THR A C 1
ATOM 671 O O . THR A 1 96 ? -13.526 -3.890 33.978 1.00 98.12 96 THR A O 1
ATOM 674 N N . VAL A 1 97 ? -15.666 -4.520 34.181 1.00 97.19 97 VAL A N 1
ATOM 675 C CA . VAL A 1 97 ? -16.197 -3.147 34.144 1.00 97.19 97 VAL A CA 1
ATOM 676 C C . VAL A 1 97 ? -15.572 -2.299 35.257 1.00 97.19 97 VAL A C 1
ATOM 678 O O . VAL A 1 97 ? -15.493 -2.713 36.413 1.00 97.19 97 VAL A O 1
ATOM 681 N N . GLY A 1 98 ? -15.117 -1.096 34.900 1.00 96.44 98 GLY A N 1
ATOM 682 C CA . GLY A 1 98 ? -14.426 -0.174 35.803 1.00 96.44 98 GLY A CA 1
ATOM 683 C C . GLY A 1 98 ? -12.940 -0.473 36.026 1.00 96.44 98 GLY A C 1
ATOM 684 O O . GLY A 1 98 ? -12.293 0.262 36.772 1.00 96.44 98 GLY A O 1
ATOM 685 N N . SER A 1 99 ? -12.377 -1.517 35.404 1.00 97.38 99 SER A N 1
ATOM 686 C CA . SER A 1 99 ? -10.933 -1.760 35.453 1.00 97.38 99 SER A CA 1
ATOM 687 C C . SER A 1 99 ? -10.147 -0.728 34.640 1.00 97.38 99 SER A C 1
ATOM 689 O O . SER A 1 99 ? -10.704 0.051 33.869 1.00 97.38 99 SER A O 1
ATOM 691 N N . GLY A 1 100 ? -8.818 -0.770 34.770 1.00 95.75 100 GLY A N 1
ATOM 692 C CA . GLY A 1 100 ? -7.921 0.002 33.912 1.00 95.75 100 GLY A CA 1
ATOM 693 C C . GLY A 1 100 ? -8.040 -0.376 32.432 1.00 95.75 100 GLY A C 1
ATOM 694 O O . GLY A 1 100 ? -8.596 -1.420 32.076 1.00 95.75 100 GLY A O 1
ATOM 695 N N . THR A 1 101 ? -7.489 0.486 31.580 1.00 98.19 101 THR A N 1
ATOM 696 C CA . THR A 1 101 ? -7.464 0.292 30.131 1.00 98.19 101 THR A CA 1
ATOM 697 C C . THR A 1 101 ? -6.631 -0.924 29.732 1.00 98.19 101 THR A C 1
ATOM 699 O O . THR A 1 101 ? -5.680 -1.316 30.411 1.00 98.19 101 THR A O 1
ATOM 702 N N . THR A 1 102 ? -6.983 -1.523 28.597 1.00 98.12 102 THR A N 1
ATOM 703 C CA . THR A 1 102 ? -6.252 -2.647 28.004 1.00 98.12 102 THR A CA 1
ATOM 704 C C . THR A 1 102 ? -6.007 -2.382 26.525 1.00 98.12 102 THR A C 1
ATOM 706 O O . THR A 1 102 ? -6.868 -1.820 25.845 1.00 98.12 102 THR A O 1
ATOM 709 N N . SER A 1 103 ? -4.832 -2.765 26.024 1.00 98.44 103 SER A N 1
ATOM 710 C CA . SER A 1 103 ? -4.401 -2.438 24.665 1.00 98.44 103 SER A CA 1
ATOM 711 C C . SER A 1 103 ? -3.913 -3.662 23.901 1.00 98.44 103 SER A C 1
ATOM 713 O O . SER A 1 103 ? -3.254 -4.539 24.454 1.00 98.44 103 SER A O 1
ATOM 715 N N . GLN A 1 104 ? -4.203 -3.690 22.604 1.00 98.75 104 GLN A N 1
ATOM 716 C CA . GLN A 1 104 ? -3.628 -4.630 21.641 1.00 98.75 104 GLN A CA 1
ATOM 717 C C . GLN A 1 104 ? -3.160 -3.868 20.406 1.00 98.75 104 GLN A C 1
ATOM 719 O O . GLN A 1 104 ? -3.626 -2.761 20.137 1.00 98.75 104 GLN A O 1
ATOM 724 N N . THR A 1 105 ? -2.246 -4.456 19.643 1.00 98.69 105 THR A N 1
ATOM 725 C CA . THR A 1 105 ? -1.665 -3.822 18.457 1.00 98.69 105 THR A CA 1
ATOM 726 C C . THR A 1 105 ? -1.850 -4.670 17.205 1.00 98.6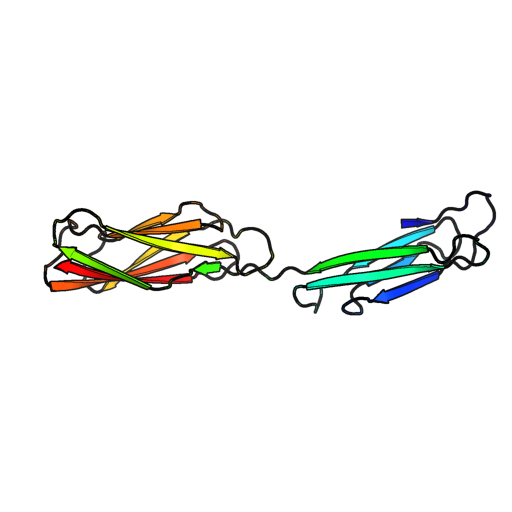9 105 THR A C 1
ATOM 728 O O . THR A 1 105 ? -2.063 -5.883 17.281 1.00 98.69 105 THR A O 1
ATOM 731 N N . ALA A 1 106 ? -1.779 -4.018 16.048 1.00 98.62 106 ALA A N 1
ATOM 732 C CA . ALA A 1 106 ? -1.630 -4.652 14.743 1.00 98.62 106 ALA A CA 1
ATOM 733 C C . ALA A 1 106 ? -0.615 -3.863 13.905 1.00 98.62 106 ALA A C 1
ATOM 735 O O . ALA A 1 106 ? -0.492 -2.640 14.040 1.00 98.62 106 ALA A O 1
ATOM 736 N N . ASN A 1 107 ? 0.121 -4.559 13.049 1.00 98.69 107 ASN A N 1
ATOM 737 C CA . ASN A 1 107 ? 1.090 -3.957 12.148 1.00 98.69 107 ASN A CA 1
ATOM 738 C C . ASN A 1 107 ? 0.422 -3.584 10.828 1.00 98.69 107 ASN A C 1
ATOM 740 O O . ASN A 1 107 ? -0.279 -4.385 10.213 1.00 98.69 107 ASN A O 1
ATOM 744 N N . LEU A 1 108 ? 0.701 -2.370 10.367 1.00 98.69 108 LEU A N 1
ATOM 745 C CA . LEU A 1 108 ? 0.316 -1.857 9.063 1.00 98.69 108 LEU A CA 1
ATOM 746 C C . LEU A 1 108 ? 1.534 -1.841 8.144 1.00 98.69 108 LEU A C 1
ATOM 748 O O . LEU A 1 108 ? 2.568 -1.246 8.464 1.00 98.69 108 LEU A O 1
ATOM 752 N N . SER A 1 109 ? 1.398 -2.455 6.974 1.00 98.06 109 SER A N 1
ATOM 753 C CA . SER A 1 109 ? 2.471 -2.565 5.985 1.00 98.06 109 SER A CA 1
ATOM 754 C C . SER A 1 109 ? 1.993 -2.211 4.579 1.00 98.06 109 SER A C 1
ATOM 756 O O . SER A 1 109 ? 0.796 -2.217 4.287 1.00 98.06 109 SER A O 1
ATOM 758 N N . ASN A 1 110 ? 2.948 -1.866 3.713 1.00 97.69 110 ASN A N 1
ATOM 759 C CA . ASN A 1 110 ? 2.730 -1.799 2.275 1.00 97.69 110 ASN A CA 1
ATOM 760 C C . ASN A 1 110 ? 3.214 -3.117 1.658 1.00 97.69 110 ASN A C 1
ATOM 762 O O . ASN A 1 110 ? 4.399 -3.424 1.756 1.00 97.69 110 ASN A O 1
ATOM 766 N N . LEU A 1 111 ? 2.318 -3.876 1.028 1.00 96.38 111 LEU A N 1
ATOM 767 C CA . LEU A 1 111 ? 2.666 -5.109 0.308 1.00 96.38 111 LEU A CA 1
ATOM 768 C C . LEU A 1 111 ? 3.144 -4.852 -1.132 1.00 96.38 111 LEU A C 1
ATOM 770 O O . LEU A 1 111 ? 3.608 -5.772 -1.802 1.00 96.38 111 LEU A O 1
ATOM 774 N N . GLY A 1 112 ? 3.025 -3.615 -1.624 1.00 94.44 112 GLY A N 1
ATOM 775 C CA . GLY A 1 112 ? 3.650 -3.188 -2.872 1.00 94.44 112 GLY A CA 1
ATOM 776 C C . GLY A 1 112 ? 5.164 -3.018 -2.717 1.00 94.44 112 GLY A C 1
ATOM 777 O O . GLY A 1 112 ? 5.683 -2.910 -1.611 1.00 94.44 112 GLY A O 1
ATOM 778 N N . SER A 1 113 ? 5.885 -2.938 -3.836 1.00 87.75 113 SER A N 1
ATOM 779 C CA . SER A 1 113 ? 7.337 -2.693 -3.836 1.00 87.75 113 SER A CA 1
ATOM 780 C C . SER A 1 113 ? 7.705 -1.216 -4.004 1.00 87.75 113 SER A C 1
ATOM 782 O O . SER A 1 113 ? 8.882 -0.874 -4.096 1.00 87.75 113 SER A O 1
ATOM 784 N N . GLY A 1 114 ? 6.698 -0.337 -4.048 1.00 83.19 114 GLY A N 1
ATOM 785 C CA . GLY A 1 114 ? 6.868 1.112 -4.013 1.00 83.19 114 GLY A CA 1
ATOM 786 C C . GLY A 1 114 ? 7.301 1.656 -2.647 1.00 83.19 114 GLY A C 1
ATOM 787 O O . GLY A 1 114 ? 7.559 0.918 -1.701 1.00 83.19 114 GLY A O 1
ATOM 788 N N . GLY A 1 115 ? 7.359 2.986 -2.548 1.00 90.25 115 GLY A N 1
ATOM 789 C CA . GLY A 1 115 ? 7.627 3.684 -1.288 1.00 90.25 115 GLY A CA 1
ATOM 790 C C . GLY A 1 115 ? 6.528 3.493 -0.226 1.00 90.25 115 GLY A C 1
ATOM 791 O O . GLY A 1 115 ? 5.535 2.799 -0.460 1.00 90.25 115 GLY A O 1
ATOM 792 N N . PRO A 1 116 ? 6.683 4.110 0.957 1.00 96.06 116 PRO A N 1
ATOM 793 C CA . PRO A 1 116 ? 5.712 3.988 2.040 1.00 96.06 116 PRO A CA 1
ATOM 794 C C . PRO A 1 116 ? 4.341 4.566 1.652 1.00 96.06 116 PRO A C 1
ATOM 796 O O . PRO A 1 116 ? 4.255 5.592 0.976 1.00 96.06 116 PRO A O 1
ATOM 799 N N . ILE A 1 117 ? 3.261 3.942 2.128 1.00 98.06 117 ILE A N 1
ATOM 800 C CA . ILE A 1 117 ? 1.906 4.499 2.045 1.00 98.06 117 ILE A CA 1
ATOM 801 C C . ILE A 1 117 ? 1.793 5.578 3.115 1.00 98.06 117 ILE A C 1
ATOM 803 O O . ILE A 1 117 ? 1.845 5.257 4.299 1.00 98.06 117 ILE A O 1
ATOM 807 N N . GLY A 1 118 ? 1.660 6.840 2.709 1.00 98.12 118 GLY A N 1
ATOM 808 C CA . GLY A 1 118 ? 1.429 7.974 3.608 1.00 98.12 118 GLY A CA 1
ATOM 809 C C . GLY A 1 118 ? -0.055 8.264 3.851 1.00 98.12 118 GLY A C 1
ATOM 810 O O . GLY A 1 118 ? -0.936 7.655 3.243 1.00 98.12 118 GLY A O 1
ATOM 811 N N . GLY A 1 119 ? -0.327 9.237 4.722 1.00 98.25 119 GLY A N 1
ATOM 812 C CA . GLY A 1 119 ? -1.689 9.691 5.018 1.00 98.25 119 GLY A CA 1
ATOM 813 C C . GLY A 1 119 ? -2.512 8.675 5.810 1.00 98.25 119 GLY A C 1
ATOM 814 O O . GLY A 1 119 ? -3.736 8.665 5.691 1.00 98.25 119 GLY A O 1
ATOM 815 N N . LEU A 1 120 ? -1.851 7.809 6.589 1.00 98.75 120 LEU A N 1
ATOM 816 C CA . LEU A 1 120 ? -2.556 6.830 7.405 1.00 98.75 120 LEU A CA 1
ATOM 817 C C . LEU A 1 120 ? -3.468 7.530 8.413 1.00 98.75 120 LEU A C 1
ATOM 819 O O . LEU A 1 120 ? -3.040 8.419 9.151 1.00 98.75 120 LEU A O 1
ATOM 823 N N . SER A 1 121 ? -4.722 7.097 8.443 1.00 98.56 121 SER A N 1
ATOM 824 C CA . SER A 1 121 ? -5.735 7.541 9.396 1.00 98.56 121 SER A CA 1
ATOM 825 C C . SER A 1 121 ? -6.637 6.371 9.771 1.00 98.56 121 SER A C 1
ATOM 827 O O . SER A 1 121 ? -6.813 5.440 8.984 1.00 98.56 121 SER A O 1
ATOM 829 N N . ALA A 1 122 ? -7.188 6.411 10.982 1.00 98.50 122 ALA A N 1
ATOM 830 C CA . ALA A 1 122 ? -8.106 5.402 11.490 1.00 98.50 122 ALA A CA 1
ATOM 831 C C . ALA A 1 122 ? -9.418 6.064 11.917 1.00 98.50 122 ALA A C 1
ATOM 833 O O . ALA A 1 122 ? -9.408 7.130 12.535 1.00 98.50 122 ALA A O 1
ATOM 834 N N . SER A 1 123 ? -10.541 5.430 11.593 1.00 98.31 123 SER A N 1
ATOM 835 C CA . SER A 1 123 ? -11.868 5.832 12.056 1.00 98.31 123 SER A CA 1
ATOM 836 C C . SER A 1 123 ? -12.597 4.643 12.669 1.00 98.31 123 SER A C 1
ATOM 838 O O . SER A 1 123 ? -12.498 3.517 12.184 1.00 98.31 123 SER A O 1
ATOM 840 N N . THR A 1 124 ? -13.332 4.896 13.749 1.00 98.62 124 THR A N 1
ATOM 841 C CA . THR A 1 124 ? -14.045 3.861 14.503 1.00 98.62 124 THR A CA 1
ATOM 842 C C . THR A 1 124 ? -15.543 3.977 14.263 1.00 98.62 124 THR A C 1
ATOM 844 O O . THR A 1 124 ? -16.131 5.033 14.490 1.00 98.62 124 THR A O 1
ATOM 847 N N . ALA A 1 125 ? -16.169 2.875 13.858 1.00 98.56 125 ALA A N 1
ATOM 848 C CA . ALA A 1 125 ? -17.616 2.715 13.814 1.00 98.56 125 ALA A CA 1
ATOM 849 C C . ALA A 1 125 ? -18.050 1.716 14.892 1.00 98.56 125 ALA A C 1
ATOM 851 O O . ALA A 1 125 ? -17.599 0.576 14.893 1.00 98.56 125 ALA A O 1
ATOM 852 N N . TYR A 1 126 ? -18.931 2.121 15.804 1.00 98.44 126 TYR A N 1
ATOM 853 C CA . TYR A 1 126 ? -19.492 1.229 16.821 1.00 98.44 126 TYR A CA 1
ATOM 854 C C . TYR A 1 126 ? -20.660 0.442 16.223 1.00 98.44 126 TYR A C 1
ATOM 856 O O . TYR A 1 126 ? -21.599 1.034 15.697 1.00 98.44 126 TYR A O 1
ATOM 864 N N . THR A 1 127 ? -20.582 -0.887 16.266 1.00 97.88 127 THR A N 1
ATOM 865 C CA . THR A 1 127 ? -21.476 -1.788 15.519 1.00 97.88 127 THR A CA 1
ATOM 866 C C . THR A 1 127 ? -22.388 -2.630 16.410 1.00 97.88 127 THR A C 1
ATOM 868 O O . THR A 1 127 ? -23.340 -3.216 15.900 1.00 97.88 127 THR A O 1
ATOM 871 N N . GLY A 1 128 ? -22.148 -2.678 17.725 1.00 96.25 128 GLY A N 1
ATOM 872 C CA . GLY A 1 128 ? -22.934 -3.493 18.654 1.00 96.25 128 GLY A CA 1
ATOM 873 C C . GLY A 1 128 ? -22.752 -3.097 20.119 1.00 96.25 128 GLY A C 1
ATOM 874 O O . GLY A 1 128 ? -21.762 -2.470 20.492 1.00 96.25 128 GLY A O 1
ATOM 875 N N . GLY A 1 129 ? -23.738 -3.439 20.953 1.00 94.00 129 GLY A N 1
ATOM 876 C CA . GLY A 1 129 ? -23.743 -3.164 22.399 1.00 94.00 129 GLY A CA 1
ATOM 877 C C . GLY A 1 129 ? -24.217 -1.759 22.804 1.00 94.00 129 GLY A C 1
ATOM 878 O O . GLY A 1 129 ? -24.404 -1.501 23.986 1.00 94.00 129 GLY A O 1
ATOM 879 N N . GLY A 1 130 ? -24.451 -0.848 21.852 1.00 93.44 130 GLY A N 1
ATOM 880 C CA . GLY A 1 130 ? -25.123 0.443 22.089 1.00 93.44 130 GLY A CA 1
ATOM 881 C C . GLY A 1 130 ? -24.314 1.505 22.847 1.00 93.44 130 GLY A C 1
ATOM 882 O O . GLY A 1 130 ? -24.794 2.624 23.006 1.00 93.44 130 GLY A O 1
ATOM 883 N N . VAL A 1 131 ? -23.091 1.188 23.279 1.00 96.75 131 VAL A N 1
ATOM 884 C CA . VAL A 1 131 ? -22.173 2.118 23.952 1.00 96.75 131 VAL A CA 1
ATOM 885 C C . VAL A 1 131 ? -21.067 2.534 22.986 1.00 96.75 131 VAL A C 1
ATOM 887 O O . VAL A 1 131 ? -20.495 1.703 22.279 1.00 96.75 131 VAL A O 1
ATOM 890 N N . THR A 1 132 ? -20.749 3.826 22.978 1.00 97.69 132 THR A N 1
ATOM 891 C CA . THR A 1 132 ? -19.666 4.426 22.186 1.00 97.69 132 THR A CA 1
ATOM 892 C C . THR A 1 132 ? -18.608 5.028 23.103 1.00 97.69 132 THR A C 1
ATOM 894 O O . THR A 1 132 ? -18.909 5.383 24.237 1.00 97.69 132 THR A O 1
ATOM 897 N N . GLY A 1 133 ? -17.389 5.211 22.604 1.00 97.12 133 GLY A N 1
ATOM 898 C CA . GLY A 1 133 ? -16.287 5.835 23.344 1.00 97.12 133 GLY A CA 1
ATOM 899 C C . GLY A 1 133 ? -15.388 4.847 24.087 1.00 97.12 133 GLY A C 1
ATOM 900 O O . GLY A 1 133 ? -14.298 5.231 24.490 1.00 97.12 133 GLY A O 1
ATOM 901 N N . TRP A 1 134 ? -15.785 3.574 24.188 1.00 98.25 134 TRP A N 1
ATOM 902 C CA . TRP A 1 134 ? -14.993 2.536 24.857 1.00 98.25 134 TRP A CA 1
ATOM 903 C C . TRP A 1 134 ? -13.742 2.114 24.092 1.00 98.25 134 TRP A C 1
ATOM 905 O O . TRP A 1 134 ? -12.906 1.426 24.665 1.00 98.25 134 TRP A O 1
ATOM 915 N N . LEU A 1 135 ? -13.601 2.498 22.819 1.00 98.75 135 LEU A N 1
ATOM 916 C CA . LEU A 1 135 ? -12.448 2.175 21.988 1.00 98.75 135 LEU A CA 1
ATOM 917 C C . LEU A 1 135 ? -11.765 3.450 21.501 1.00 98.75 135 LEU A C 1
ATOM 919 O O . LEU A 1 135 ? -12.375 4.286 20.831 1.00 98.75 135 LEU A O 1
ATOM 923 N N . THR A 1 136 ? -10.464 3.540 21.746 1.00 98.50 136 THR A N 1
ATOM 924 C CA . THR A 1 136 ? -9.591 4.543 21.132 1.00 98.50 136 THR A CA 1
ATOM 925 C C . THR A 1 136 ? -8.529 3.867 20.276 1.00 98.50 136 THR A C 1
ATOM 927 O O . THR A 1 136 ? -8.154 2.716 20.511 1.00 98.50 136 THR A O 1
ATOM 930 N N . THR A 1 137 ? -8.058 4.581 19.256 1.00 98.56 137 THR A N 1
ATOM 931 C CA . THR A 1 137 ? -7.021 4.095 18.343 1.00 98.56 137 THR A CA 1
ATOM 932 C C . THR A 1 137 ? -5.922 5.126 18.183 1.00 98.56 137 THR A C 1
ATOM 934 O O . THR A 1 137 ? -6.215 6.307 17.993 1.00 98.56 137 THR A O 1
ATOM 937 N N . SER A 1 138 ? -4.670 4.685 18.182 1.00 98.38 138 SER A N 1
ATOM 938 C CA . SER A 1 138 ? -3.519 5.528 17.860 1.00 98.38 138 SER A CA 1
ATOM 939 C C . SER A 1 138 ? -2.611 4.841 16.848 1.00 98.38 138 SER A C 1
ATOM 941 O O . SER A 1 138 ? -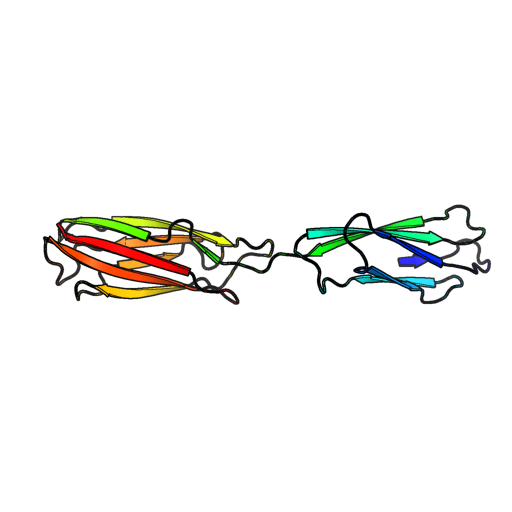2.487 3.618 16.830 1.00 98.38 138 SER A O 1
ATOM 943 N N . LEU A 1 139 ? -1.989 5.637 15.984 1.00 98.69 139 LEU A N 1
ATOM 944 C CA . LEU A 1 139 ? -0.991 5.178 15.024 1.00 98.69 139 LEU A CA 1
ATOM 945 C C . LEU A 1 139 ? 0.389 5.633 15.495 1.00 98.69 139 LEU A C 1
ATOM 947 O O . LEU A 1 139 ? 0.553 6.796 15.863 1.00 98.69 139 LEU A O 1
ATOM 951 N N . SER A 1 140 ? 1.388 4.751 15.444 1.00 98.56 140 SER A N 1
ATOM 952 C CA . SER A 1 140 ? 2.776 5.118 15.762 1.00 98.56 140 SER A CA 1
ATOM 953 C C . SER A 1 140 ? 3.382 6.081 14.733 1.00 98.56 140 SER A C 1
ATOM 955 O O . SER A 1 140 ? 4.332 6.798 15.031 1.00 98.56 140 SER A O 1
ATOM 957 N N . SER A 1 141 ? 2.851 6.078 13.508 1.00 98.12 141 SER A N 1
ATOM 958 C CA . SER A 1 141 ? 3.229 6.961 12.403 1.00 98.12 141 SER A CA 1
ATOM 959 C C . SER A 1 141 ? 2.073 7.098 11.404 1.00 98.12 141 SER A C 1
ATOM 961 O O . SER A 1 141 ? 1.226 6.210 11.281 1.00 98.12 141 SER A O 1
ATOM 963 N N . THR A 1 142 ? 2.057 8.181 10.626 1.00 98.00 142 THR A N 1
ATOM 964 C CA . THR A 1 142 ? 1.074 8.400 9.548 1.00 98.00 142 THR A CA 1
ATOM 965 C C . THR A 1 142 ? 1.519 7.811 8.200 1.00 98.00 142 THR A C 1
ATOM 967 O O . THR A 1 142 ? 0.980 8.175 7.152 1.00 98.00 142 THR A O 1
ATOM 970 N N . SER A 1 143 ? 2.495 6.896 8.204 1.00 97.81 143 SER A N 1
ATOM 971 C CA . SER A 1 143 ? 3.003 6.220 7.007 1.00 97.81 143 SER A CA 1
ATOM 972 C C . SER A 1 143 ? 3.495 4.800 7.292 1.00 97.81 143 SER A C 1
ATOM 974 O O . SER A 1 143 ? 4.117 4.586 8.325 1.00 97.81 143 SER A O 1
ATOM 976 N N . THR A 1 144 ? 3.300 3.843 6.382 1.00 98.12 144 THR A N 1
ATOM 977 C CA . THR A 1 144 ? 3.794 2.462 6.569 1.00 98.12 144 THR A CA 1
ATOM 978 C C . THR A 1 144 ? 5.333 2.383 6.539 1.00 98.12 144 THR A C 1
ATOM 980 O O . THR A 1 144 ? 5.924 3.042 5.686 1.00 98.12 144 THR A O 1
ATOM 983 N N . PRO A 1 145 ? 5.987 1.523 7.341 1.00 98.06 145 PRO A N 1
ATOM 984 C CA . PRO A 1 145 ? 5.385 0.680 8.368 1.00 98.06 145 PRO A CA 1
ATOM 985 C C . PRO A 1 145 ? 4.881 1.515 9.553 1.00 98.06 145 PRO A C 1
ATOM 987 O O . PRO A 1 145 ? 5.521 2.476 9.976 1.00 98.06 145 PRO A O 1
ATOM 990 N N . SER A 1 146 ? 3.712 1.143 10.069 1.00 98.62 146 SER A N 1
ATOM 991 C CA . SER A 1 146 ? 3.080 1.784 11.225 1.00 98.62 146 SER A CA 1
ATOM 992 C C . SER A 1 146 ? 2.471 0.713 12.119 1.00 98.62 146 SER A C 1
ATOM 994 O O . SER A 1 146 ? 2.088 -0.349 11.638 1.00 98.62 146 SER A O 1
ATOM 996 N N . VAL A 1 147 ? 2.371 0.981 13.413 1.00 98.69 147 VAL A N 1
ATOM 997 C CA . VAL A 1 147 ? 1.653 0.136 14.365 1.00 98.69 147 VAL A CA 1
ATOM 998 C C . VAL A 1 147 ? 0.387 0.874 14.764 1.00 98.69 147 VAL A C 1
ATOM 1000 O O . VAL A 1 147 ? 0.457 2.012 15.235 1.00 98.69 147 VAL A O 1
ATOM 1003 N N . ILE A 1 148 ? -0.767 0.231 14.589 1.00 98.81 148 ILE A N 1
ATOM 1004 C CA . ILE A 1 148 ? -2.023 0.707 15.165 1.00 98.81 148 ILE A CA 1
ATOM 1005 C C . ILE A 1 148 ? -2.208 0.070 16.543 1.00 98.81 148 ILE A C 1
ATOM 1007 O O . ILE A 1 148 ? -2.091 -1.144 16.698 1.00 98.81 148 ILE A O 1
ATOM 1011 N N . THR A 1 149 ? -2.474 0.899 17.548 1.00 98.81 149 THR A N 1
ATOM 1012 C CA . THR A 1 149 ? -2.817 0.469 18.906 1.00 98.81 149 THR A CA 1
ATOM 1013 C C . THR A 1 149 ? -4.303 0.682 19.124 1.00 98.81 149 THR A C 1
ATOM 1015 O O . THR A 1 149 ? -4.807 1.784 18.918 1.00 98.81 149 THR A O 1
ATOM 1018 N N . PHE A 1 150 ? -4.988 -0.368 19.554 1.00 98.81 150 PHE A N 1
ATOM 1019 C CA . PHE A 1 150 ? -6.382 -0.363 19.974 1.00 98.81 150 PHE A CA 1
ATOM 1020 C C . PHE A 1 150 ? -6.407 -0.387 21.495 1.00 98.81 150 PHE A C 1
ATOM 1022 O O . PHE A 1 150 ? -5.859 -1.316 22.084 1.00 98.81 150 PHE A O 1
ATOM 1029 N N . THR A 1 151 ? -7.035 0.601 22.124 1.00 98.81 151 THR A N 1
ATOM 1030 C CA . THR A 1 151 ? -7.150 0.682 23.583 1.00 98.81 151 THR A CA 1
ATOM 1031 C C . THR A 1 151 ? -8.615 0.688 23.976 1.00 98.81 151 THR A C 1
ATOM 1033 O O . THR A 1 151 ? -9.357 1.597 23.597 1.00 98.81 151 THR A O 1
ATOM 1036 N N . VAL A 1 152 ? -9.011 -0.326 24.741 1.00 98.75 152 VAL A N 1
ATOM 1037 C CA . VAL A 1 152 ? -10.332 -0.419 25.356 1.00 98.75 152 VAL A CA 1
ATOM 1038 C C . VAL A 1 152 ? -10.304 0.242 26.730 1.00 98.75 152 VAL A C 1
ATOM 1040 O O . VAL A 1 152 ? -9.368 0.020 27.501 1.00 98.75 152 VAL A O 1
ATOM 1043 N N . ASP A 1 153 ? -11.342 1.022 27.029 1.00 98.38 153 ASP A N 1
ATOM 1044 C CA . ASP A 1 153 ? -11.615 1.612 28.339 1.00 98.38 153 ASP A CA 1
ATOM 1045 C C . ASP A 1 153 ? -12.842 0.948 28.999 1.00 98.38 153 ASP A C 1
ATOM 1047 O O . ASP A 1 153 ? -13.987 1.340 28.729 1.00 98.38 153 ASP A O 1
ATOM 1051 N N . PRO A 1 154 ? -12.626 -0.048 29.883 1.00 98.12 154 PRO A N 1
ATOM 1052 C CA . PRO A 1 154 ? -13.693 -0.714 30.628 1.00 98.12 154 PRO A CA 1
ATOM 1053 C C . PRO A 1 154 ? -14.420 0.189 31.634 1.00 98.12 154 PRO A C 1
ATOM 1055 O O . PRO A 1 154 ? -15.442 -0.231 32.177 1.00 98.12 154 PRO A O 1
ATOM 1058 N N . ALA A 1 155 ? -13.927 1.403 31.904 1.00 97.44 155 ALA A N 1
ATOM 1059 C CA . ALA A 1 155 ? -14.578 2.383 32.773 1.00 97.44 155 ALA A CA 1
ATOM 1060 C C . ALA A 1 155 ? -15.560 3.305 32.023 1.00 97.44 155 ALA A C 1
ATOM 1062 O O . ALA A 1 155 ? -16.179 4.177 32.637 1.00 97.44 155 ALA A O 1
ATOM 1063 N N . THR A 1 156 ? -15.747 3.107 30.713 1.00 97.94 156 THR A N 1
ATOM 1064 C CA . THR A 1 156 ? -16.710 3.877 29.912 1.00 97.94 156 THR A CA 1
ATOM 1065 C C . THR A 1 156 ? -18.124 3.780 30.492 1.00 97.94 156 THR A C 1
ATOM 1067 O O . THR A 1 156 ? -18.642 2.694 30.762 1.00 97.94 156 THR A O 1
ATOM 1070 N N . ALA A 1 157 ? -18.783 4.929 30.655 1.00 97.00 157 ALA A N 1
ATOM 1071 C CA . ALA A 1 157 ? -20.141 4.988 31.183 1.00 97.00 157 ALA A CA 1
ATOM 1072 C C . ALA A 1 157 ? -21.129 4.206 30.295 1.00 97.00 157 ALA A C 1
ATOM 1074 O O . ALA A 1 157 ? -21.127 4.335 29.072 1.00 97.00 157 ALA A O 1
ATOM 1075 N N . GLY A 1 158 ? -22.002 3.417 30.927 1.00 95.31 158 GLY A N 1
ATOM 1076 C CA . GLY A 1 158 ? -23.014 2.607 30.240 1.00 95.31 158 GLY A CA 1
ATOM 1077 C C . GLY A 1 158 ? -22.569 1.187 29.883 1.00 95.31 158 GLY A C 1
ATOM 1078 O O . GLY A 1 158 ? -23.390 0.414 29.390 1.00 95.31 158 GLY A O 1
ATOM 1079 N N . LEU A 1 159 ? -21.313 0.814 30.155 1.00 97.25 159 LEU A N 1
ATOM 1080 C CA . LEU A 1 159 ? -20.882 -0.580 30.068 1.00 97.25 159 LEU A CA 1
ATOM 1081 C C . LEU A 1 159 ? -21.576 -1.439 31.139 1.00 97.25 159 LEU A C 1
ATOM 1083 O O . LEU A 1 159 ? -21.738 -1.024 32.286 1.00 97.25 159 LEU A O 1
ATOM 1087 N N . VAL A 1 160 ? -21.982 -2.648 30.755 1.00 97.44 160 VAL A N 1
ATOM 1088 C CA . VAL A 1 160 ? -22.715 -3.609 31.587 1.00 97.44 160 VAL A CA 1
ATOM 1089 C C . VAL A 1 160 ? -21.937 -4.922 31.617 1.00 97.44 160 VAL A C 1
ATOM 1091 O O . VAL A 1 160 ? -21.570 -5.453 30.569 1.00 97.44 160 VAL A O 1
ATOM 1094 N N . SER A 1 161 ? -21.699 -5.454 32.818 1.00 96.56 161 SER A N 1
ATOM 1095 C CA . SER A 1 161 ? -21.072 -6.770 33.003 1.00 96.56 161 SER A CA 1
ATOM 1096 C C . SER A 1 161 ? -21.895 -7.862 32.303 1.00 96.56 161 SER A C 1
ATOM 1098 O O . SER A 1 161 ? -23.126 -7.872 32.356 1.00 96.56 161 SER A O 1
ATOM 1100 N N . GLY A 1 162 ? -21.208 -8.759 31.597 1.00 95.56 162 GLY A N 1
ATOM 1101 C CA . GLY A 1 162 ? -21.791 -9.828 30.788 1.00 95.56 162 GLY A CA 1
ATOM 1102 C C . GLY A 1 162 ? -22.171 -9.424 29.358 1.00 95.56 162 GLY A C 1
ATOM 1103 O O . GLY A 1 162 ? -22.519 -10.299 28.565 1.00 95.56 162 GLY A O 1
ATOM 1104 N N . ALA A 1 163 ? -22.097 -8.138 28.996 1.00 97.75 163 ALA A N 1
ATOM 1105 C CA . ALA A 1 163 ? -22.405 -7.674 27.645 1.00 97.75 163 ALA A CA 1
ATOM 1106 C C . ALA A 1 163 ? -21.194 -7.759 26.696 1.00 97.75 163 ALA A C 1
ATOM 1108 O O . ALA A 1 163 ? -20.031 -7.757 27.106 1.00 97.75 163 ALA A O 1
ATOM 1109 N N . THR A 1 164 ? -21.478 -7.813 25.392 1.00 98.06 164 THR A N 1
ATOM 1110 C CA . THR A 1 164 ? -20.471 -7.722 24.325 1.00 98.06 164 THR A CA 1
ATOM 1111 C C . THR A 1 164 ? -20.673 -6.448 23.517 1.00 98.06 164 THR A C 1
ATOM 1113 O O . THR A 1 164 ? -21.785 -6.142 23.082 1.00 98.06 164 THR A O 1
ATOM 1116 N N . TYR A 1 165 ? -19.577 -5.731 23.296 1.00 98.56 165 TYR A N 1
ATOM 1117 C CA . TYR A 1 165 ? -19.512 -4.499 22.522 1.00 98.56 165 TYR A CA 1
ATOM 1118 C C . TYR A 1 165 ? -18.655 -4.732 21.290 1.00 98.56 165 TYR A C 1
ATOM 1120 O O . TYR A 1 165 ? -17.575 -5.313 21.387 1.00 98.56 165 TYR A O 1
ATOM 1128 N N . THR A 1 166 ? -19.121 -4.283 20.128 1.00 98.69 166 THR A N 1
ATOM 1129 C CA . THR A 1 166 ? -18.387 -4.469 18.874 1.00 98.69 166 THR A CA 1
ATOM 1130 C C . THR A 1 166 ? -18.169 -3.145 18.167 1.00 98.69 166 THR A C 1
ATOM 1132 O O . THR A 1 166 ? -19.019 -2.250 18.198 1.00 98.69 166 THR A O 1
ATOM 1135 N N . ALA A 1 167 ? -17.014 -3.012 17.529 1.00 98.75 167 ALA A N 1
ATOM 1136 C CA . ALA A 1 167 ? -16.667 -1.878 16.690 1.00 98.75 167 ALA A CA 1
ATOM 1137 C C . ALA A 1 167 ? -15.885 -2.352 15.465 1.00 98.75 167 ALA A C 1
ATOM 1139 O O . ALA A 1 167 ? -15.255 -3.403 15.484 1.00 98.75 167 ALA A O 1
ATOM 1140 N N . ARG A 1 168 ? -15.903 -1.556 14.404 1.00 98.69 168 ARG A N 1
ATOM 1141 C CA . ARG A 1 168 ? -15.068 -1.725 13.221 1.00 98.69 168 ARG A CA 1
ATOM 1142 C C . ARG A 1 168 ? -14.171 -0.511 13.085 1.00 98.69 168 ARG A C 1
ATOM 1144 O O . ARG A 1 168 ? -14.664 0.611 12.967 1.00 98.69 168 ARG A O 1
ATOM 1151 N N . VAL A 1 169 ? -12.865 -0.738 13.072 1.00 98.81 169 VAL A N 1
ATOM 1152 C CA . VAL A 1 169 ? -11.881 0.301 12.777 1.00 98.81 169 VAL A CA 1
ATOM 1153 C C . VAL A 1 169 ? -11.536 0.224 11.300 1.00 98.81 169 VAL A C 1
ATOM 1155 O O . VAL A 1 169 ? -11.099 -0.818 10.823 1.00 98.81 169 VAL A O 1
ATOM 1158 N N . THR A 1 170 ? -11.733 1.318 10.572 1.00 98.75 170 THR A N 1
ATOM 1159 C CA . THR A 1 170 ? -11.324 1.448 9.170 1.00 98.75 170 THR A CA 1
ATOM 1160 C C . THR A 1 170 ? -10.025 2.236 9.109 1.00 98.75 170 THR A C 1
ATOM 1162 O O . THR A 1 170 ? -9.972 3.371 9.579 1.00 98.75 170 THR A O 1
ATOM 1165 N N . ILE A 1 171 ? -8.985 1.649 8.523 1.00 98.75 171 ILE A N 1
ATOM 1166 C CA . ILE A 1 171 ? -7.679 2.272 8.324 1.00 98.75 171 ILE A CA 1
ATOM 1167 C C . ILE A 1 171 ? -7.537 2.624 6.848 1.00 98.75 171 ILE A C 1
ATOM 1169 O O . ILE A 1 171 ? -7.596 1.753 5.981 1.00 98.75 171 ILE A O 1
ATOM 1173 N N . SER A 1 172 ? -7.343 3.909 6.567 1.00 98.44 172 SER A N 1
ATOM 1174 C CA . SER A 1 172 ? -7.173 4.439 5.211 1.00 98.44 172 SER A CA 1
ATOM 1175 C C . SER A 1 172 ? -5.754 4.949 5.000 1.00 98.44 172 SER A C 1
ATOM 1177 O O . SER A 1 172 ? -5.100 5.363 5.953 1.00 98.44 172 SER A 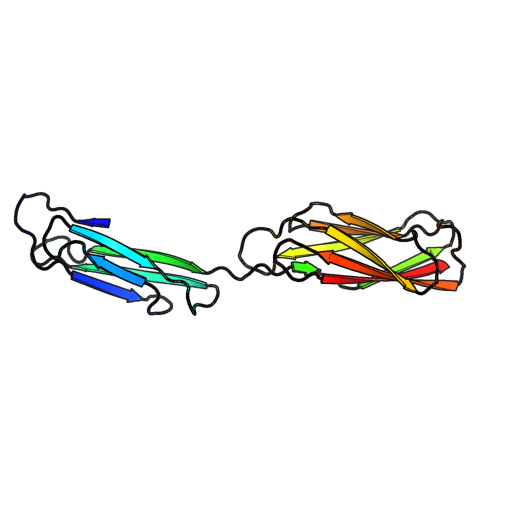O 1
ATOM 1179 N N . GLY A 1 173 ? -5.301 4.960 3.747 1.00 98.19 173 GLY A N 1
ATOM 1180 C CA . GLY A 1 173 ? -4.053 5.585 3.312 1.00 98.19 173 GLY A CA 1
ATOM 1181 C C . GLY A 1 173 ? -4.227 6.238 1.942 1.00 98.19 173 GLY A C 1
ATOM 1182 O O . GLY A 1 173 ? -5.175 5.936 1.214 1.00 98.19 173 GLY A O 1
ATOM 1183 N N . THR A 1 174 ? -3.328 7.147 1.574 1.00 96.31 174 THR A N 1
ATOM 1184 C CA . THR A 1 174 ? -3.435 7.887 0.310 1.00 96.31 174 THR A CA 1
ATOM 1185 C C . THR A 1 174 ? -3.281 6.956 -0.893 1.00 96.31 174 THR A C 1
ATOM 1187 O O . THR A 1 174 ? -2.274 6.263 -1.022 1.00 96.31 174 THR A O 1
ATOM 1190 N N . GLY A 1 175 ? -4.254 6.982 -1.809 1.00 94.56 175 GLY A N 1
ATOM 1191 C CA . GLY A 1 175 ? -4.172 6.278 -3.095 1.00 94.56 175 GLY A CA 1
ATOM 1192 C C . GLY A 1 175 ? -4.288 4.752 -3.016 1.00 94.56 175 GLY A C 1
ATOM 1193 O O . GLY A 1 175 ? -3.980 4.080 -3.996 1.00 94.56 175 GLY A O 1
ATOM 1194 N N . VAL A 1 176 ? -4.727 4.203 -1.880 1.00 97.50 176 VAL A N 1
ATOM 1195 C CA . VAL A 1 176 ? -4.901 2.759 -1.661 1.00 97.50 176 VAL A CA 1
ATOM 1196 C C . VAL A 1 176 ? -6.289 2.447 -1.111 1.00 97.50 176 VAL A C 1
ATOM 1198 O O . VAL A 1 176 ? -6.959 3.311 -0.549 1.00 97.50 176 VAL A O 1
ATOM 1201 N N . SER A 1 177 ? -6.722 1.196 -1.263 1.00 97.75 177 SER A N 1
ATOM 1202 C CA . SER A 1 177 ? -7.945 0.722 -0.606 1.00 97.75 177 SER A CA 1
ATOM 1203 C C . SER A 1 177 ? -7.745 0.648 0.909 1.00 97.75 177 SER A C 1
ATOM 1205 O O . SER A 1 177 ? -6.671 0.271 1.379 1.00 97.75 177 SER A O 1
ATOM 1207 N N . ALA A 1 178 ? -8.782 1.011 1.664 1.00 98.19 178 ALA A N 1
ATOM 1208 C CA . ALA A 1 178 ? -8.778 0.908 3.118 1.00 98.19 178 ALA A CA 1
ATOM 1209 C C . ALA A 1 178 ? -8.849 -0.556 3.578 1.00 98.19 178 ALA A C 1
ATOM 1211 O O . ALA A 1 178 ? -9.429 -1.406 2.899 1.00 98.19 178 ALA A O 1
ATOM 1212 N N . VAL A 1 179 ? -8.306 -0.825 4.763 1.00 98.69 179 VAL A N 1
ATOM 1213 C CA . VAL A 1 179 ? -8.433 -2.112 5.462 1.00 98.69 179 VAL A CA 1
ATOM 1214 C C . VAL A 1 179 ? -9.255 -1.934 6.731 1.00 98.69 179 VAL A C 1
ATOM 1216 O O . VAL A 1 179 ? -9.330 -0.834 7.279 1.00 98.69 179 VAL A O 1
ATOM 1219 N N . THR A 1 180 ? -9.884 -3.004 7.209 1.00 98.62 180 THR A N 1
ATOM 1220 C CA . THR A 1 180 ? -10.722 -2.963 8.412 1.00 98.62 180 THR A CA 1
ATOM 1221 C C . THR A 1 180 ? -10.245 -3.956 9.457 1.00 98.62 180 THR A C 1
ATOM 1223 O O . THR A 1 180 ? -9.854 -5.067 9.109 1.00 98.62 180 THR A O 1
ATOM 1226 N N . VAL A 1 181 ? -10.340 -3.565 10.726 1.00 98.81 181 VAL A N 1
ATOM 1227 C CA . VAL A 1 181 ? -10.134 -4.443 11.880 1.00 98.81 181 VAL A CA 1
ATOM 1228 C C . VAL A 1 181 ? -11.418 -4.474 12.700 1.00 98.81 181 VAL A C 1
ATOM 1230 O O . VAL A 1 181 ? -11.890 -3.429 13.155 1.00 98.81 181 VAL A O 1
ATOM 1233 N N . ASP A 1 182 ? -11.989 -5.662 12.878 1.00 98.75 182 ASP A N 1
ATOM 1234 C CA . ASP A 1 182 ? -13.171 -5.864 13.713 1.00 98.75 182 ASP A CA 1
ATOM 1235 C C . ASP A 1 182 ? -12.747 -6.075 15.176 1.00 98.75 182 ASP A C 1
ATOM 1237 O O . ASP A 1 182 ? -11.889 -6.895 15.495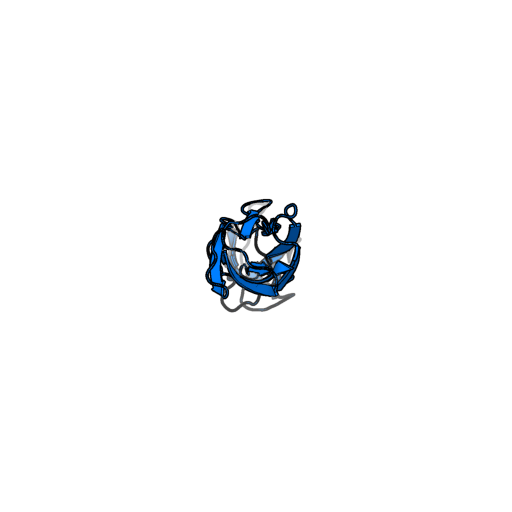 1.00 98.75 182 ASP A O 1
ATOM 1241 N N . ILE A 1 183 ? -13.342 -5.311 16.087 1.00 98.75 183 ILE A N 1
ATOM 1242 C CA . ILE A 1 183 ? -13.025 -5.310 17.514 1.00 98.75 183 ILE A CA 1
ATOM 1243 C C . ILE A 1 183 ? -14.231 -5.832 18.285 1.00 98.75 183 ILE A C 1
ATOM 1245 O O . ILE A 1 183 ? -15.342 -5.328 18.118 1.00 98.75 183 ILE A O 1
ATOM 1249 N N . SER A 1 184 ? -14.001 -6.799 19.168 1.00 98.50 184 SER A N 1
ATOM 1250 C CA . SER A 1 184 ? -14.993 -7.301 20.119 1.00 98.50 184 SER A CA 1
ATOM 1251 C C . SER A 1 184 ? -14.476 -7.134 21.542 1.00 98.50 184 SER A C 1
ATOM 1253 O O . SER A 1 184 ? -13.370 -7.567 21.854 1.00 98.50 184 SER A O 1
ATOM 1255 N N . PHE A 1 185 ? -15.275 -6.536 22.416 1.00 98.62 185 PHE A N 1
ATOM 1256 C CA . PHE A 1 185 ? -14.986 -6.382 23.835 1.00 98.62 185 PHE A CA 1
ATOM 1257 C C . PHE A 1 185 ? -16.061 -7.081 24.668 1.00 98.62 185 PHE A C 1
ATOM 1259 O O . PHE A 1 185 ? -17.237 -6.724 24.610 1.00 98.62 185 PHE A O 1
ATOM 1266 N N . GLN A 1 186 ? -15.645 -8.072 25.453 1.00 98.12 186 GLN A N 1
ATOM 1267 C CA . GLN A 1 186 ? -16.479 -8.730 26.450 1.00 98.12 186 GLN A CA 1
ATOM 1268 C C . GLN A 1 186 ? -16.274 -8.057 27.813 1.00 98.12 186 GLN A C 1
ATOM 1270 O O . GLN A 1 186 ? -15.206 -8.180 28.420 1.00 98.12 186 GLN A O 1
ATOM 1275 N N . ALA A 1 187 ? -17.304 -7.363 28.292 1.00 96.62 187 ALA A N 1
ATOM 1276 C CA . ALA A 1 187 ? -17.304 -6.759 29.617 1.00 96.62 187 ALA A CA 1
ATOM 1277 C C . ALA A 1 187 ? -17.631 -7.828 30.668 1.00 96.62 187 ALA A C 1
ATOM 1279 O O . ALA A 1 187 ? -18.646 -8.517 30.554 1.00 96.62 187 ALA A O 1
ATOM 1280 N N . GLN A 1 188 ? -16.772 -7.978 31.674 1.00 93.56 188 GLN A N 1
ATOM 1281 C CA . GLN A 1 188 ? -16.962 -8.906 32.794 1.00 93.56 188 GLN A CA 1
ATOM 1282 C C . GLN A 1 188 ? -17.378 -8.186 34.070 1.00 93.56 188 GLN A C 1
ATOM 1284 O O . GLN A 1 188 ? -17.059 -6.989 34.231 1.00 93.56 188 GLN A O 1
#